Protein AF-E6ZTU8-F1 (afdb_monomer_lite)

Secondary structure (DSSP, 8-state):
--HHHHHHHHHHHHHHHH---HHHHHHHHHHTTT-HHHHHHHHHT-HHHHHHHHHHHHHHHHHHHHHHHHHHHHHHHHHHHHHHHHHTTS-SSS--S-PPPPTTEE-HHHHHHHHHHHT--TT-TTHHHHHHHTT-SSTT-EEHHHHHHHHHHTTT--SHHHHHHHHHHHHHHHHTTPPPHHHHHHHTTS-GGGSTTT---HHHHHHHHHHHHHSPTT-SSB-HHHHHHHHHHHGGGSTTEESSSSS-SEEHHHHHHHHHHHHHHS-SPPBPHHHHHHHHHHHHH--TT-TTS-SSSSTT--

Foldseek 3Di:
DDPVVVLVVLLVVLCVVQLFDSVLSCVLCVVVVSDRVNSNVVCVVDPVRNVRSVVVVVVVVVVLLVVLLVLLLVLVQVLQVQQVVVVVPPDPPDDDDDDPDDSQKRALSSLVVLCVLLVHDLLALLVLLLCVLLVAQERSMGGNVSSSRSCCLQVSQSDSVSVNVSSVVSLVQQLVLAFDSVVVVVVVPDDPPPPPPDGGGSLLSSLLVQQSHLDDPPDQFHFLVSLLSVCVRRVCSYNQEDPDPPNHFHYVVVSVVVNCCCVPPVVRDTHHSVNSNVVVVCSRPAGPVSPPDDPCPVVVPD

Radius of gyration: 27.01 Å; chains: 1; bounding box: 78×41×70 Å

InterPro domains:
  IPR005176 Potentiating neddylation domain [PF03556] (198-296)
  IPR005176 Potentiating neddylation domain [PS51229] (67-302)
  IPR009060 UBA-like superfamily [SSF46934] (5-47)
  IPR014764 Defective-in-cullin neddylation protein [PTHR12281] (32-297)
  IPR042460 DCN1-like, PONY binding domain [G3DSA:1.10.238.200] (200-301)

Structure (mmCIF, N/CA/C/O backbone):
data_AF-E6ZTU8-F1
#
_entry.id   AF-E6ZTU8-F1
#
loop_
_atom_site.group_PDB
_atom_site.id
_atom_site.type_symbol
_atom_site.label_atom_id
_atom_site.label_alt_id
_atom_site.label_comp_id
_atom_site.label_asym_id
_atom_site.label_entity_id
_atom_site.label_seq_id
_atom_site.pdbx_PDB_ins_code
_atom_site.Cartn_x
_atom_site.Cartn_y
_atom_site.Cartn_z
_atom_site.occupancy
_atom_site.B_iso_or_equiv
_atom_site.auth_seq_id
_atom_site.auth_comp_id
_atom_site.auth_asym_id
_atom_site.auth_atom_id
_atom_site.pdbx_PDB_model_num
ATOM 1 N N . MET A 1 1 ? 36.145 -24.506 -27.565 1.00 54.62 1 MET A N 1
ATOM 2 C CA . MET A 1 1 ? 35.593 -23.129 -27.615 1.00 54.62 1 MET A CA 1
ATOM 3 C C . MET A 1 1 ? 36.335 -22.320 -28.672 1.00 54.62 1 MET A C 1
ATOM 5 O O . MET A 1 1 ? 37.556 -22.233 -28.586 1.00 54.62 1 MET A O 1
ATOM 9 N N . SER A 1 2 ? 35.625 -21.771 -29.665 1.00 69.25 2 SER A N 1
ATOM 10 C CA . SER A 1 2 ? 36.209 -20.939 -30.735 1.00 69.25 2 SER A CA 1
ATOM 11 C C . SER A 1 2 ? 36.857 -19.664 -30.173 1.00 69.25 2 SER A C 1
ATOM 13 O O . SER A 1 2 ? 36.387 -19.116 -29.175 1.00 69.25 2 SER A O 1
ATOM 15 N N . SER A 1 3 ? 37.918 -19.175 -30.825 1.00 76.50 3 SER A N 1
ATOM 16 C CA . SER A 1 3 ? 38.600 -17.912 -30.487 1.00 76.50 3 SER A CA 1
ATOM 17 C C . SER A 1 3 ? 37.628 -16.723 -30.431 1.00 76.50 3 SER A C 1
ATOM 19 O O . SER A 1 3 ? 37.767 -15.843 -29.583 1.00 76.50 3 SER A O 1
ATOM 21 N N . SER A 1 4 ? 36.578 -16.745 -31.259 1.00 78.75 4 SER A N 1
ATOM 22 C CA . SER A 1 4 ? 35.532 -15.716 -31.263 1.00 78.75 4 SER A CA 1
ATOM 23 C C . SER A 1 4 ? 34.658 -15.742 -30.002 1.00 78.75 4 SER A C 1
ATOM 25 O O . SER A 1 4 ? 34.431 -14.698 -29.401 1.00 78.75 4 SER A O 1
ATOM 27 N N . ALA A 1 5 ? 34.245 -16.926 -29.541 1.00 83.56 5 ALA A N 1
ATOM 28 C CA . ALA A 1 5 ? 33.427 -17.068 -28.331 1.00 83.56 5 ALA A CA 1
ATOM 29 C C . ALA A 1 5 ? 34.181 -16.627 -27.062 1.00 83.56 5 ALA A C 1
ATOM 31 O O . ALA A 1 5 ? 33.595 -16.052 -26.148 1.00 83.56 5 ALA A O 1
ATOM 32 N N . LYS A 1 6 ? 35.506 -16.845 -27.017 1.00 85.06 6 LYS A N 1
ATOM 33 C CA . LYS A 1 6 ? 36.351 -16.362 -25.911 1.00 85.06 6 LYS A CA 1
ATOM 34 C C . LYS A 1 6 ? 36.425 -14.833 -25.872 1.00 85.06 6 LYS A C 1
ATOM 36 O O . LYS A 1 6 ? 36.326 -14.251 -24.798 1.00 85.06 6 LYS A O 1
ATOM 41 N N . LYS A 1 7 ? 36.569 -14.179 -27.031 1.00 86.50 7 LYS A N 1
ATOM 42 C CA . LYS A 1 7 ? 36.607 -12.709 -27.123 1.00 86.50 7 LYS A CA 1
ATOM 43 C C . LYS A 1 7 ? 35.289 -12.071 -26.694 1.00 86.50 7 LYS A C 1
ATOM 45 O O . LYS A 1 7 ? 35.306 -11.049 -26.019 1.00 86.50 7 LYS A O 1
ATOM 50 N N . GLU A 1 8 ? 34.168 -12.689 -27.041 1.00 88.00 8 GLU A N 1
ATOM 51 C CA . GLU A 1 8 ? 32.837 -12.211 -26.666 1.00 88.00 8 GLU A CA 1
ATOM 52 C C . GLU A 1 8 ? 32.572 -12.331 -25.156 1.00 88.00 8 GLU A C 1
ATOM 54 O O . GLU A 1 8 ? 32.046 -11.403 -24.541 1.00 88.00 8 GLU A O 1
ATOM 59 N N . ALA A 1 9 ? 33.038 -13.415 -24.525 1.00 89.38 9 ALA A N 1
ATOM 60 C CA . ALA A 1 9 ? 33.008 -13.557 -23.069 1.00 89.38 9 ALA A CA 1
ATOM 61 C C . ALA A 1 9 ? 33.851 -12.477 -22.362 1.00 89.38 9 ALA A C 1
ATOM 63 O O . ALA A 1 9 ? 33.381 -11.858 -21.409 1.00 89.38 9 ALA A O 1
ATOM 64 N N . ILE A 1 10 ? 35.057 -12.197 -22.871 1.00 91.88 10 ILE A N 1
ATOM 65 C CA . ILE A 1 10 ? 35.948 -11.146 -22.347 1.00 91.88 10 ILE A CA 1
ATOM 66 C C . ILE A 1 10 ? 35.305 -9.758 -22.485 1.00 91.88 10 ILE A C 1
ATOM 68 O O . ILE A 1 10 ? 35.331 -8.970 -21.545 1.00 91.88 10 ILE A O 1
ATOM 72 N N . LEU A 1 11 ? 34.680 -9.470 -23.629 1.00 90.00 11 LEU A N 1
ATOM 73 C CA . LEU A 1 11 ? 33.932 -8.230 -23.862 1.00 90.00 11 LEU A CA 1
ATOM 74 C C . LEU A 1 11 ? 32.786 -8.047 -22.869 1.00 90.00 11 LEU A C 1
ATOM 76 O O . LEU A 1 11 ? 32.584 -6.948 -22.353 1.00 90.00 11 LEU A O 1
ATOM 80 N N . ARG A 1 12 ? 32.040 -9.118 -22.587 1.00 88.88 12 ARG A N 1
ATOM 81 C CA . ARG A 1 12 ? 30.953 -9.091 -21.606 1.00 88.88 12 ARG A CA 1
ATOM 82 C C . ARG A 1 12 ? 31.480 -8.832 -20.195 1.00 88.88 12 ARG A C 1
ATOM 84 O O . ARG A 1 12 ? 30.939 -7.968 -19.513 1.00 88.88 12 ARG A O 1
ATOM 91 N N . GLN A 1 13 ? 32.535 -9.535 -19.787 1.00 90.56 13 GLN A N 1
ATOM 92 C CA . GLN A 1 13 ? 33.141 -9.385 -18.463 1.00 90.56 13 GLN A CA 1
ATOM 93 C C . GLN A 1 13 ? 33.723 -7.980 -18.262 1.00 90.56 13 GLN A C 1
ATOM 95 O O . GLN A 1 13 ? 33.480 -7.344 -17.243 1.00 90.56 13 GLN A O 1
ATOM 100 N N . PHE A 1 14 ? 34.430 -7.454 -19.261 1.00 92.62 14 PHE A N 1
ATOM 101 C CA . PHE A 1 14 ? 34.982 -6.104 -19.220 1.00 92.62 14 PHE A CA 1
ATOM 102 C C . PHE A 1 14 ? 33.898 -5.031 -19.060 1.00 92.62 14 PHE A C 1
ATOM 104 O O . PHE A 1 14 ? 34.027 -4.127 -18.236 1.00 92.62 14 PHE A O 1
ATOM 111 N N . ARG A 1 15 ? 32.793 -5.153 -19.808 1.00 91.19 15 ARG A N 1
ATOM 112 C CA . ARG A 1 15 ? 31.658 -4.222 -19.719 1.00 91.19 15 ARG A CA 1
ATOM 113 C C . ARG A 1 15 ? 30.925 -4.305 -18.383 1.00 91.19 15 ARG A C 1
ATOM 115 O O . ARG A 1 15 ? 30.434 -3.283 -17.929 1.00 91.19 15 ARG A O 1
ATOM 122 N N . GLN A 1 16 ? 30.874 -5.478 -17.751 1.00 87.00 16 GLN A N 1
ATOM 123 C CA . GLN A 1 16 ? 30.318 -5.623 -16.400 1.00 87.00 16 GLN A CA 1
ATOM 124 C C . GLN A 1 16 ? 31.152 -4.899 -15.337 1.00 87.00 16 GLN A C 1
ATOM 126 O O . GLN A 1 16 ? 30.588 -4.412 -14.367 1.00 87.00 16 GLN A O 1
ATOM 131 N N . LEU A 1 17 ? 32.474 -4.826 -15.513 1.00 88.12 17 LEU A N 1
ATOM 132 C CA . LEU A 1 17 ? 33.371 -4.174 -14.554 1.00 88.12 17 LEU A CA 1
ATOM 133 C C . LEU A 1 17 ? 33.435 -2.651 -14.725 1.00 88.12 17 LEU A C 1
ATOM 135 O O . LEU A 1 17 ? 33.685 -1.938 -13.761 1.00 88.12 17 LEU A O 1
ATOM 139 N N . THR A 1 18 ? 33.240 -2.154 -15.948 1.00 89.44 18 THR A N 1
ATOM 140 C CA . THR A 1 18 ? 33.533 -0.753 -16.309 1.00 89.44 18 THR A CA 1
ATOM 141 C C . THR A 1 18 ? 32.309 0.053 -16.740 1.00 89.44 18 THR A C 1
ATOM 143 O O . THR A 1 18 ? 32.401 1.267 -16.886 1.00 89.44 18 THR A O 1
ATOM 146 N N . ASN A 1 19 ? 31.172 -0.598 -17.012 1.00 86.12 19 ASN A N 1
ATOM 147 C CA . ASN A 1 19 ? 30.020 -0.005 -17.707 1.00 86.12 19 ASN A CA 1
ATOM 148 C C . ASN A 1 19 ? 30.366 0.651 -19.061 1.00 86.12 19 ASN A C 1
ATOM 150 O O . ASN A 1 19 ? 29.591 1.451 -19.589 1.00 86.12 19 ASN A O 1
ATOM 154 N N . ALA A 1 20 ? 31.503 0.291 -19.667 1.00 88.25 20 ALA A N 1
ATOM 155 C CA . ALA A 1 20 ? 31.925 0.838 -20.948 1.00 88.25 20 ALA A CA 1
ATOM 156 C C . ALA A 1 20 ? 30.906 0.557 -22.067 1.00 88.25 20 ALA A C 1
ATOM 158 O O . ALA A 1 20 ? 30.284 -0.516 -22.150 1.00 88.25 20 ALA A O 1
ATOM 159 N N . THR A 1 21 ? 30.784 1.514 -22.990 1.00 88.75 21 THR A N 1
ATOM 160 C CA . THR A 1 21 ? 29.961 1.356 -24.194 1.00 88.75 21 THR A CA 1
ATOM 161 C C . THR A 1 21 ? 30.469 0.175 -25.033 1.00 88.75 21 THR A C 1
ATOM 163 O O . THR A 1 21 ? 31.657 -0.155 -24.979 1.00 88.75 21 THR A O 1
ATOM 166 N N . PRO A 1 22 ? 29.626 -0.495 -25.843 1.00 88.69 22 PRO A N 1
ATOM 167 C CA . PRO A 1 22 ? 30.087 -1.586 -26.706 1.00 88.69 22 PRO A CA 1
ATOM 168 C C . PRO A 1 22 ? 31.250 -1.192 -27.629 1.00 88.69 22 PRO A C 1
ATOM 170 O O . PRO A 1 22 ? 32.098 -2.034 -27.932 1.00 88.69 22 PRO A O 1
ATOM 173 N N . GLN A 1 23 ? 31.285 0.076 -28.054 1.00 90.25 23 GLN A N 1
ATOM 174 C CA . GLN A 1 23 ? 32.327 0.639 -28.909 1.00 90.25 23 GLN A CA 1
ATOM 175 C C . GLN A 1 23 ? 33.626 0.887 -28.133 1.00 90.25 23 GLN A C 1
ATOM 177 O O . GLN A 1 23 ? 34.681 0.427 -28.570 1.00 90.25 23 GLN A O 1
ATOM 182 N N . ASP A 1 24 ? 33.554 1.523 -26.960 1.00 91.88 24 ASP A N 1
ATOM 183 C CA . ASP A 1 24 ? 34.728 1.769 -26.113 1.00 91.88 24 ASP A CA 1
ATOM 184 C C . ASP A 1 24 ? 35.320 0.465 -25.574 1.00 91.88 24 ASP A C 1
ATOM 186 O O . ASP A 1 24 ? 36.530 0.261 -25.642 1.00 91.88 24 ASP A O 1
ATOM 190 N N . ALA A 1 25 ? 34.475 -0.482 -25.159 1.00 92.50 25 ALA A N 1
ATOM 191 C CA . ALA A 1 25 ? 34.905 -1.812 -24.741 1.00 92.50 25 ALA A CA 1
ATOM 192 C C . ALA A 1 25 ? 35.672 -2.547 -25.847 1.00 92.50 25 ALA A C 1
ATOM 194 O O . ALA A 1 25 ? 36.730 -3.120 -25.591 1.00 92.50 25 ALA A O 1
ATOM 195 N N . HIS A 1 26 ? 35.183 -2.501 -27.091 1.00 93.00 26 HIS A N 1
ATOM 196 C CA . HIS A 1 26 ? 35.896 -3.081 -28.231 1.00 93.00 26 HIS A CA 1
ATOM 197 C C . HIS A 1 26 ? 37.216 -2.371 -28.519 1.00 93.00 26 HIS A C 1
ATOM 199 O O . HIS A 1 26 ? 38.221 -3.042 -28.754 1.00 93.00 26 HIS A O 1
ATOM 205 N N . ARG A 1 27 ? 37.225 -1.034 -28.518 1.00 95.50 27 ARG A N 1
ATOM 206 C CA . ARG A 1 27 ? 38.416 -0.219 -28.784 1.00 95.50 27 ARG A CA 1
ATOM 207 C C . ARG A 1 27 ? 39.520 -0.501 -27.763 1.00 95.50 27 ARG A C 1
ATOM 209 O O . ARG A 1 27 ? 40.640 -0.821 -28.160 1.00 95.50 27 ARG A O 1
ATOM 216 N N . ILE A 1 28 ? 39.187 -0.437 -26.475 1.00 93.62 28 ILE A N 1
ATOM 217 C CA . ILE A 1 28 ? 40.135 -0.579 -25.366 1.00 93.62 28 ILE A CA 1
ATOM 218 C C . ILE A 1 28 ? 40.628 -2.030 -25.272 1.00 93.62 28 ILE A C 1
ATOM 220 O O . ILE A 1 28 ? 41.833 -2.272 -25.293 1.00 93.62 28 ILE A O 1
ATOM 224 N N . LEU A 1 29 ? 39.740 -3.031 -25.300 1.00 94.12 29 LEU A N 1
ATOM 225 C CA . LEU A 1 29 ? 40.181 -4.433 -25.272 1.00 94.12 29 LEU A CA 1
ATOM 226 C C . LEU A 1 29 ? 41.044 -4.800 -26.481 1.00 94.12 29 LEU A C 1
ATOM 228 O O . LEU A 1 29 ? 42.009 -5.548 -26.335 1.00 94.12 29 LEU A O 1
ATOM 232 N N . LYS A 1 30 ? 40.741 -4.271 -27.673 1.00 94.19 30 LYS A N 1
ATOM 233 C CA . LYS A 1 30 ? 41.555 -4.519 -28.869 1.00 94.19 30 LYS A CA 1
ATOM 234 C C . LYS A 1 30 ? 42.960 -3.924 -28.733 1.00 94.19 30 LYS A C 1
ATOM 236 O O . LYS A 1 30 ? 43.915 -4.591 -29.124 1.00 94.19 30 LYS A O 1
ATOM 241 N N . ALA A 1 31 ? 43.093 -2.727 -28.159 1.00 93.19 31 ALA A N 1
ATOM 242 C CA . ALA A 1 31 ? 44.387 -2.083 -27.918 1.00 93.19 31 ALA A CA 1
ATOM 243 C C . ALA A 1 31 ? 45.254 -2.846 -26.896 1.00 93.19 31 ALA A C 1
ATOM 245 O O . ALA A 1 31 ? 46.475 -2.872 -27.025 1.00 93.19 31 ALA A O 1
ATOM 246 N N . HIS A 1 32 ? 44.627 -3.538 -25.941 1.00 94.62 32 HIS A N 1
ATOM 247 C CA . HIS A 1 32 ? 45.306 -4.277 -24.867 1.00 94.62 32 HIS A CA 1
ATOM 248 C C . HIS A 1 32 ? 45.305 -5.804 -25.064 1.00 94.62 32 HIS A C 1
ATOM 250 O O . HIS A 1 32 ? 45.453 -6.575 -24.112 1.00 94.62 32 HIS A O 1
ATOM 256 N N . GLY A 1 33 ? 45.137 -6.274 -26.305 1.00 91.94 33 GLY A N 1
ATOM 257 C CA . GLY A 1 33 ? 45.249 -7.698 -26.640 1.00 91.94 33 GLY A CA 1
ATOM 258 C C . GLY A 1 33 ? 44.204 -8.592 -25.959 1.00 91.94 33 GLY A C 1
ATOM 259 O O . GLY A 1 33 ? 44.488 -9.758 -25.693 1.00 91.94 33 GLY A O 1
ATOM 260 N N . TYR A 1 34 ? 43.011 -8.057 -25.679 1.00 92.06 34 TYR A N 1
ATOM 261 C CA . TYR A 1 34 ? 41.904 -8.712 -24.970 1.00 92.06 34 TYR A CA 1
ATOM 262 C C . TYR A 1 34 ? 42.262 -9.184 -23.547 1.00 92.06 34 TYR A C 1
ATOM 264 O O . TYR A 1 34 ? 41.702 -10.162 -23.055 1.00 92.06 34 TYR A O 1
ATOM 272 N N . ARG A 1 35 ? 43.189 -8.497 -22.870 1.00 91.38 35 ARG A N 1
ATOM 273 C CA . ARG A 1 35 ? 43.483 -8.713 -21.445 1.00 91.38 35 ARG A CA 1
ATOM 274 C C . ARG A 1 35 ? 42.644 -7.757 -20.602 1.00 91.38 35 ARG A C 1
ATOM 276 O O . ARG A 1 35 ? 42.655 -6.562 -20.867 1.00 91.38 35 ARG A O 1
ATOM 283 N N . ILE A 1 36 ? 41.932 -8.285 -19.607 1.00 91.62 36 ILE A N 1
ATOM 284 C CA . ILE A 1 36 ? 40.957 -7.511 -18.822 1.00 91.62 36 ILE A CA 1
ATOM 285 C C . ILE A 1 36 ? 41.651 -6.503 -17.910 1.00 91.62 36 ILE A C 1
ATOM 287 O O . ILE A 1 36 ? 41.345 -5.327 -18.012 1.00 91.62 36 ILE A O 1
ATOM 291 N N . GLU A 1 37 ? 42.605 -6.928 -17.079 1.00 92.06 37 GLU A N 1
ATOM 292 C CA . GLU A 1 37 ? 43.255 -6.040 -16.097 1.00 92.06 37 GLU A CA 1
ATOM 293 C C . GLU A 1 37 ? 43.885 -4.792 -16.747 1.00 92.06 37 GLU A C 1
ATOM 295 O O . GLU A 1 37 ? 43.476 -3.688 -16.391 1.00 92.06 37 GLU A O 1
ATOM 300 N N . PRO A 1 38 ? 44.743 -4.900 -17.789 1.00 93.00 38 PRO A N 1
ATOM 301 C CA . PRO A 1 38 ? 45.343 -3.712 -18.400 1.00 93.00 38 PRO A CA 1
ATOM 302 C C . PRO A 1 38 ? 44.325 -2.841 -19.143 1.00 93.00 38 PRO A C 1
ATOM 304 O O . PRO A 1 38 ? 44.505 -1.632 -19.251 1.00 93.00 38 PRO A O 1
ATOM 307 N N . ALA A 1 39 ? 43.264 -3.449 -19.686 1.00 93.94 39 ALA A N 1
ATOM 308 C CA . ALA A 1 39 ? 42.184 -2.714 -20.333 1.00 93.94 39 ALA A CA 1
ATOM 309 C C . ALA A 1 39 ? 41.339 -1.941 -19.310 1.00 93.94 39 ALA A C 1
ATOM 311 O O . ALA A 1 39 ? 40.833 -0.868 -19.629 1.00 93.94 39 ALA A O 1
ATOM 312 N N . THR A 1 40 ? 41.166 -2.478 -18.098 1.00 92.88 40 THR A N 1
ATOM 313 C CA . THR A 1 40 ? 40.390 -1.835 -17.031 1.00 92.88 40 THR A CA 1
ATOM 314 C C . THR A 1 40 ? 41.138 -0.614 -16.520 1.00 92.88 40 THR A C 1
ATOM 316 O O . THR A 1 40 ? 40.559 0.467 -16.458 1.00 92.88 40 THR A O 1
ATOM 319 N N . ASP A 1 41 ? 42.443 -0.749 -16.279 1.00 93.19 41 ASP A N 1
ATOM 320 C CA . ASP A 1 41 ? 43.301 0.384 -15.923 1.00 93.19 41 ASP A CA 1
ATOM 321 C C . ASP A 1 41 ? 43.304 1.450 -17.027 1.00 93.19 41 ASP A C 1
ATOM 323 O O . ASP A 1 41 ? 43.211 2.645 -16.751 1.00 93.19 41 ASP A O 1
ATOM 327 N N . ALA A 1 42 ? 43.355 1.038 -18.298 1.00 93.75 42 ALA A N 1
ATOM 328 C CA . ALA A 1 42 ? 43.282 1.965 -19.424 1.00 93.75 42 ALA A CA 1
ATOM 329 C C . ALA A 1 42 ? 41.931 2.696 -19.507 1.00 93.75 42 ALA A C 1
ATOM 331 O O . ALA A 1 42 ? 41.905 3.883 -19.816 1.00 93.75 42 ALA A O 1
ATOM 332 N N . PHE A 1 43 ? 40.819 2.026 -19.194 1.00 95.06 43 PHE A N 1
ATOM 333 C CA . PHE A 1 43 ? 39.495 2.652 -19.141 1.00 95.06 43 PHE A CA 1
ATOM 334 C C . PHE A 1 43 ? 39.403 3.723 -18.048 1.00 95.06 43 PHE A C 1
ATOM 336 O O . PHE A 1 43 ? 38.922 4.825 -18.307 1.00 95.06 43 PHE A O 1
ATOM 343 N N . PHE A 1 44 ? 39.913 3.444 -16.846 1.00 93.19 44 PHE A N 1
ATOM 344 C CA . PHE A 1 44 ? 39.906 4.422 -15.751 1.00 93.19 44 PHE A CA 1
ATOM 345 C C . PHE A 1 44 ? 40.871 5.600 -15.960 1.00 93.19 44 PHE A C 1
ATOM 347 O O . PHE A 1 44 ? 40.781 6.600 -15.251 1.00 93.19 44 PHE A O 1
ATOM 354 N N . ASN A 1 45 ? 41.732 5.528 -16.975 1.00 93.50 45 ASN A N 1
ATOM 355 C CA . ASN A 1 45 ? 42.570 6.638 -17.423 1.00 93.50 45 ASN A CA 1
ATOM 356 C C . ASN A 1 45 ? 42.034 7.335 -18.697 1.00 93.50 45 ASN A C 1
ATOM 358 O O . ASN A 1 45 ? 42.623 8.319 -19.139 1.00 93.50 45 ASN A O 1
ATOM 362 N N . ASP A 1 46 ? 40.932 6.855 -19.291 1.00 92.88 46 ASP A N 1
ATOM 363 C CA . ASP A 1 46 ? 40.284 7.436 -20.478 1.00 92.88 46 ASP A CA 1
ATOM 364 C C . ASP A 1 46 ? 39.020 8.212 -20.061 1.00 92.88 46 ASP A C 1
ATOM 366 O O . ASP A 1 46 ? 37.937 7.648 -19.880 1.00 92.88 46 ASP A O 1
ATOM 370 N N . GLU A 1 47 ? 39.169 9.528 -19.891 1.00 89.38 47 GLU A N 1
ATOM 371 C CA . GLU A 1 47 ? 38.101 10.434 -19.442 1.00 89.38 47 GLU A CA 1
ATOM 372 C C . GLU A 1 47 ? 36.878 10.399 -20.376 1.00 89.38 47 GLU A C 1
ATOM 374 O O . GLU A 1 47 ? 35.733 10.369 -19.921 1.00 89.38 47 GLU A O 1
ATOM 379 N N . GLN A 1 48 ? 37.096 10.299 -21.692 1.00 91.19 48 GLN A N 1
ATOM 380 C CA . GLN A 1 48 ? 36.007 10.242 -22.666 1.00 91.19 48 GLN A CA 1
ATOM 381 C C . GLN A 1 48 ? 35.234 8.921 -22.572 1.00 91.19 48 GLN A C 1
ATOM 383 O O . GLN A 1 48 ? 34.005 8.921 -22.664 1.00 91.19 48 GLN A O 1
ATOM 388 N N . ALA A 1 49 ? 35.921 7.795 -22.359 1.00 89.12 49 ALA A N 1
ATOM 389 C CA . ALA A 1 49 ? 35.266 6.503 -22.160 1.00 89.12 49 ALA A CA 1
ATOM 390 C C . ALA A 1 49 ? 34.407 6.484 -20.881 1.00 89.12 49 ALA A C 1
ATOM 392 O O . ALA A 1 49 ? 33.327 5.889 -20.883 1.00 89.12 49 ALA A O 1
ATOM 393 N N . GLN A 1 50 ? 34.834 7.177 -19.821 1.00 88.62 50 GLN A N 1
ATOM 394 C CA . GLN A 1 50 ? 34.061 7.334 -18.581 1.00 88.62 50 GLN A CA 1
ATOM 395 C C . GLN A 1 50 ? 32.830 8.232 -18.762 1.00 88.62 50 GLN A C 1
ATOM 397 O O . GLN A 1 50 ? 31.734 7.892 -18.300 1.00 88.62 50 GLN A O 1
ATOM 402 N N . VAL A 1 51 ? 32.968 9.345 -19.488 1.00 87.62 51 VAL A N 1
ATOM 403 C CA . VAL A 1 51 ? 31.834 10.211 -19.858 1.00 87.62 51 VAL A CA 1
ATOM 404 C C . VAL A 1 51 ? 30.826 9.442 -20.720 1.00 87.62 51 VAL A C 1
ATOM 406 O O . VAL A 1 51 ? 29.620 9.492 -20.480 1.00 87.62 51 VAL A O 1
ATOM 409 N N . ASN A 1 52 ? 31.296 8.652 -21.683 1.00 87.50 52 ASN A N 1
ATOM 410 C CA . ASN A 1 52 ? 30.420 7.840 -22.524 1.00 87.50 52 ASN A CA 1
ATOM 411 C C . ASN A 1 52 ? 29.726 6.717 -21.735 1.00 87.50 52 ASN A C 1
ATOM 413 O O . ASN A 1 52 ? 28.557 6.419 -21.995 1.00 87.50 52 ASN A O 1
ATOM 417 N N . ALA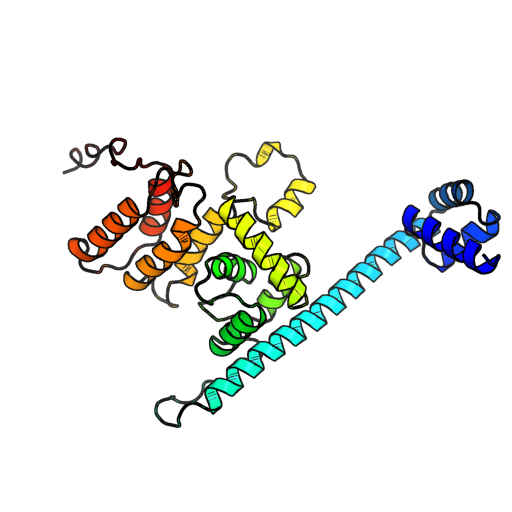 A 1 53 ? 30.420 6.089 -20.779 1.00 86.00 53 ALA A N 1
ATOM 418 C CA . ALA A 1 53 ? 29.863 5.056 -19.906 1.00 86.00 53 ALA A CA 1
ATOM 419 C C . ALA A 1 53 ? 28.749 5.616 -19.004 1.00 86.00 53 ALA A C 1
ATOM 421 O O . ALA A 1 53 ? 27.657 5.048 -18.941 1.00 86.00 53 ALA A O 1
ATOM 422 N N . SER A 1 54 ? 28.980 6.773 -18.378 1.00 80.06 54 SER A N 1
ATOM 423 C CA . SER A 1 54 ? 27.978 7.460 -17.549 1.00 80.06 54 SER A CA 1
ATOM 424 C C . SER A 1 54 ? 26.774 7.948 -18.368 1.00 80.06 54 SER A C 1
ATOM 426 O O . SER A 1 54 ? 25.625 7.716 -17.980 1.00 80.06 54 SER A O 1
ATOM 428 N N . ALA A 1 55 ? 27.001 8.512 -19.559 1.00 79.19 55 ALA A N 1
ATOM 429 C CA . ALA A 1 55 ? 25.929 8.870 -20.488 1.00 79.19 55 ALA A CA 1
ATOM 430 C C . ALA A 1 55 ? 25.131 7.637 -20.961 1.00 79.19 55 ALA A C 1
ATOM 432 O O . ALA A 1 55 ? 23.899 7.674 -21.033 1.00 79.19 55 ALA A O 1
ATOM 433 N N . SER A 1 56 ? 25.803 6.515 -21.229 1.00 72.88 56 SER A N 1
ATOM 434 C CA . SER A 1 56 ? 25.157 5.263 -21.644 1.00 72.88 56 SER A CA 1
ATOM 435 C C . SER A 1 56 ? 24.309 4.640 -20.536 1.00 72.88 56 SER A C 1
ATOM 437 O O . SER A 1 56 ? 23.217 4.160 -20.823 1.00 72.88 56 SER A O 1
ATOM 439 N N . SER A 1 57 ? 24.749 4.708 -19.275 1.00 71.31 57 SER A N 1
ATOM 440 C CA . SER A 1 57 ? 23.913 4.314 -18.131 1.00 71.31 57 SER A CA 1
ATOM 441 C C . SER A 1 57 ? 22.643 5.162 -18.085 1.00 71.31 57 SER A C 1
ATOM 443 O O . SER A 1 57 ? 21.544 4.627 -18.165 1.00 71.31 57 SER A O 1
ATOM 445 N N . SER A 1 58 ? 22.783 6.493 -18.129 1.00 69.25 58 SER A N 1
ATOM 446 C CA . SER A 1 58 ? 21.634 7.406 -18.053 1.00 69.25 58 SER A CA 1
ATOM 447 C C . SER A 1 58 ? 20.619 7.235 -19.195 1.00 69.25 58 SER A C 1
ATOM 449 O O . SER A 1 58 ? 19.426 7.483 -19.023 1.00 69.25 58 SER A O 1
ATOM 451 N N . THR A 1 59 ? 21.068 6.817 -20.383 1.00 65.69 59 THR A N 1
ATOM 452 C CA . THR A 1 59 ? 20.189 6.562 -21.536 1.00 65.69 59 THR A CA 1
ATOM 453 C C . THR A 1 59 ? 19.511 5.197 -21.456 1.00 65.69 59 THR A C 1
ATOM 455 O O . THR A 1 59 ? 18.338 5.095 -21.818 1.00 65.69 59 THR A O 1
ATOM 458 N N . LEU A 1 60 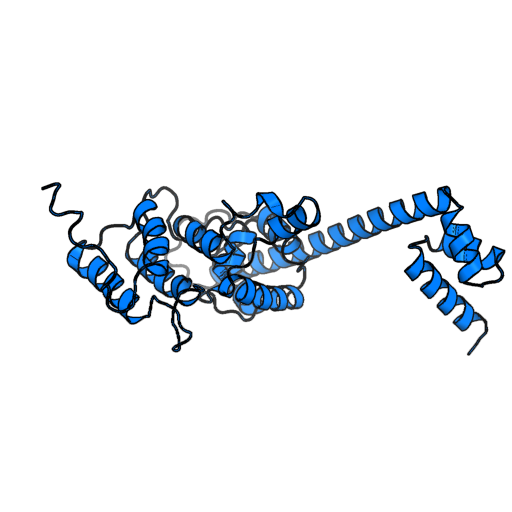? 20.199 4.171 -20.943 1.00 59.44 60 LEU A N 1
ATOM 459 C CA . LEU A 1 60 ? 19.598 2.873 -20.622 1.00 59.44 60 LEU A CA 1
ATOM 460 C C . LEU A 1 60 ? 18.535 3.009 -19.527 1.00 59.44 60 LEU A C 1
ATOM 462 O O . LEU A 1 60 ? 17.459 2.426 -19.665 1.00 59.44 60 LEU A O 1
ATOM 466 N N . ASP A 1 61 ? 18.784 3.836 -18.512 1.00 75.00 61 ASP A N 1
ATOM 467 C CA . ASP A 1 61 ? 17.829 4.123 -17.439 1.00 75.00 61 ASP A CA 1
ATOM 468 C C . ASP A 1 61 ? 16.581 4.831 -17.988 1.00 75.00 61 ASP A C 1
ATOM 470 O O . ASP A 1 61 ? 15.462 4.376 -17.760 1.00 75.00 61 ASP A O 1
ATOM 474 N N . LYS A 1 62 ? 16.753 5.856 -18.836 1.00 80.19 62 LYS A N 1
ATOM 475 C CA . LYS A 1 62 ? 15.633 6.547 -19.509 1.00 80.19 62 LYS A CA 1
ATOM 476 C C . LYS A 1 62 ? 14.834 5.637 -20.438 1.00 80.19 62 LYS A C 1
ATOM 478 O O . LYS A 1 62 ? 13.610 5.745 -20.508 1.00 80.19 62 LYS A O 1
ATOM 483 N N . LYS A 1 63 ? 15.509 4.755 -21.184 1.00 85.19 63 LYS A N 1
ATOM 484 C CA . LYS A 1 63 ? 14.836 3.790 -22.062 1.00 85.19 63 LYS A CA 1
ATOM 485 C C . LYS A 1 63 ? 14.020 2.795 -21.239 1.00 85.19 63 LYS A C 1
ATOM 487 O O . LYS A 1 63 ? 12.857 2.570 -21.551 1.00 85.19 63 LYS A O 1
ATOM 492 N N . THR A 1 64 ? 14.614 2.250 -20.181 1.00 85.88 64 THR A N 1
ATOM 493 C CA . THR A 1 64 ? 13.947 1.310 -19.273 1.00 85.88 64 THR A CA 1
ATOM 494 C C . THR A 1 64 ? 12.746 1.967 -18.603 1.00 85.88 64 THR A C 1
ATOM 496 O O . THR A 1 64 ? 11.661 1.397 -18.597 1.00 85.88 64 THR A O 1
ATOM 499 N N . GLU A 1 65 ? 12.898 3.196 -18.111 1.00 84.50 65 GLU A N 1
ATOM 500 C CA . GLU A 1 65 ? 11.816 3.962 -17.493 1.00 84.50 65 GLU A CA 1
ATOM 501 C C . GLU A 1 65 ? 10.668 4.240 -18.473 1.00 84.50 65 GLU A C 1
ATOM 503 O O . GLU A 1 65 ? 9.495 4.141 -18.103 1.00 84.50 65 GLU A O 1
ATOM 508 N N . ARG A 1 66 ? 10.991 4.544 -19.735 1.00 91.44 66 ARG A N 1
ATOM 509 C CA . ARG A 1 66 ? 9.997 4.706 -20.798 1.00 91.44 66 ARG A CA 1
ATOM 510 C C . ARG A 1 66 ? 9.253 3.401 -21.082 1.00 91.44 66 ARG A C 1
ATOM 512 O O . ARG A 1 66 ? 8.029 3.425 -21.122 1.00 91.44 66 ARG A O 1
ATOM 519 N N . GLU A 1 67 ? 9.960 2.284 -21.246 1.00 93.75 67 GLU A N 1
ATOM 520 C CA . GLU A 1 67 ? 9.341 0.972 -21.485 1.00 93.75 67 GLU A CA 1
ATOM 521 C C . GLU A 1 67 ? 8.446 0.546 -20.307 1.00 93.75 67 GLU A C 1
ATOM 523 O O . GLU A 1 67 ? 7.332 0.072 -20.517 1.00 93.75 67 GLU A O 1
ATOM 528 N N . VAL A 1 68 ? 8.900 0.768 -19.069 1.00 94.50 68 VAL A N 1
ATOM 529 C CA . VAL A 1 68 ? 8.117 0.551 -17.840 1.00 94.50 68 VAL A CA 1
ATOM 530 C C . VAL A 1 68 ? 6.844 1.394 -17.860 1.00 94.50 68 VAL A C 1
ATOM 532 O O . VAL A 1 68 ? 5.754 0.877 -17.626 1.00 94.50 68 VAL A O 1
ATOM 535 N N . LYS A 1 69 ? 6.959 2.687 -18.184 1.00 95.19 69 LYS A N 1
ATOM 536 C CA . LYS A 1 69 ? 5.806 3.587 -18.289 1.00 95.19 69 LYS A CA 1
ATOM 537 C C . LYS A 1 69 ? 4.822 3.113 -19.360 1.00 95.19 69 LYS A C 1
ATOM 539 O O . LYS A 1 69 ? 3.621 3.128 -19.109 1.00 95.19 69 LYS A O 1
ATOM 544 N N . GLU A 1 70 ? 5.299 2.705 -20.532 1.00 97.62 70 GLU A N 1
ATOM 545 C CA . GLU A 1 70 ? 4.453 2.206 -21.624 1.00 97.62 70 GLU A CA 1
ATOM 546 C C . GLU A 1 70 ? 3.690 0.935 -21.206 1.00 97.62 70 GLU A C 1
ATOM 548 O O . GLU A 1 70 ? 2.475 0.870 -21.387 1.00 97.62 70 GLU A O 1
ATOM 553 N N . ARG A 1 71 ? 4.353 -0.033 -20.554 1.00 98.25 71 ARG A N 1
ATOM 554 C CA . ARG A 1 71 ? 3.696 -1.256 -20.050 1.00 98.25 71 ARG A CA 1
ATOM 555 C C . ARG A 1 71 ? 2.685 -0.975 -18.938 1.00 98.25 71 ARG A C 1
ATOM 557 O O . ARG A 1 71 ? 1.611 -1.568 -18.934 1.00 98.25 71 ARG A O 1
ATOM 564 N N . LEU A 1 72 ? 2.993 -0.048 -18.030 1.00 98.25 72 LEU A N 1
ATOM 565 C CA . LEU A 1 72 ? 2.061 0.365 -16.977 1.00 98.25 72 LEU A CA 1
ATOM 566 C C . LEU A 1 72 ? 0.814 1.050 -17.541 1.00 98.25 72 LEU A C 1
ATOM 568 O O . LEU A 1 72 ? -0.279 0.780 -17.059 1.00 98.25 72 LEU A O 1
ATOM 572 N N . ASN A 1 73 ? 0.960 1.886 -18.574 1.00 98.12 73 ASN A N 1
ATOM 573 C CA . ASN A 1 73 ? -0.194 2.470 -19.261 1.00 98.12 73 ASN A CA 1
ATOM 574 C C . ASN A 1 73 ? -1.048 1.395 -19.937 1.00 98.12 73 ASN A C 1
ATOM 576 O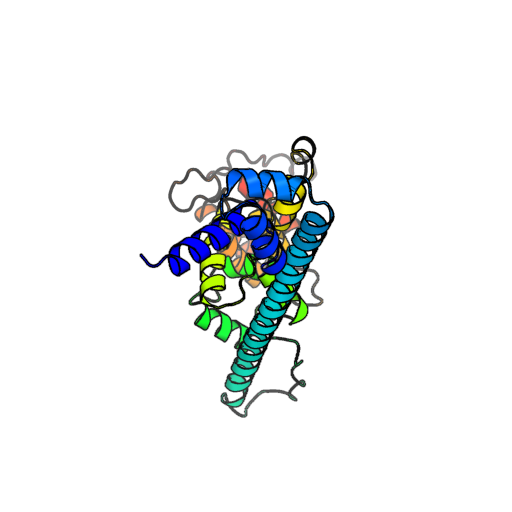 O . ASN A 1 73 ? -2.260 1.419 -19.783 1.00 98.12 73 ASN A O 1
ATOM 580 N N . ALA A 1 74 ? -0.427 0.410 -20.592 1.00 98.25 74 ALA A N 1
ATOM 581 C CA . ALA A 1 74 ? -1.166 -0.695 -21.199 1.00 98.25 74 ALA A CA 1
ATOM 582 C C . ALA A 1 74 ? -1.925 -1.548 -20.162 1.00 98.25 74 ALA A C 1
ATOM 584 O O . ALA A 1 74 ? -3.043 -1.985 -20.425 1.00 98.25 74 ALA A O 1
ATOM 585 N N . LEU A 1 75 ? -1.346 -1.780 -18.976 1.00 98.25 75 LEU A N 1
ATOM 586 C CA . LEU A 1 75 ? -2.060 -2.432 -17.870 1.00 98.25 75 LEU A CA 1
ATOM 587 C C . LEU A 1 75 ? -3.220 -1.575 -17.357 1.00 98.25 75 LEU A C 1
ATOM 589 O O . LEU A 1 75 ? -4.288 -2.116 -17.093 1.00 98.25 75 LEU A O 1
ATOM 593 N N . PHE A 1 76 ? -3.016 -0.262 -17.231 1.00 98.19 76 PHE A N 1
ATOM 594 C CA . PHE A 1 76 ? -4.067 0.664 -16.820 1.00 98.19 76 PHE A CA 1
ATOM 595 C C . PHE A 1 76 ? -5.251 0.626 -17.792 1.00 98.19 76 PHE A C 1
ATOM 597 O O . PHE A 1 76 ? -6.379 0.412 -17.362 1.00 98.19 76 PHE A O 1
ATOM 604 N N . ASP A 1 77 ? -4.980 0.762 -19.095 1.00 97.25 77 ASP A N 1
ATOM 605 C CA . ASP A 1 77 ? -6.003 0.722 -20.146 1.00 97.25 77 ASP A CA 1
ATOM 606 C C . ASP A 1 77 ? -6.775 -0.597 -20.104 1.00 97.25 77 ASP A C 1
ATOM 608 O O . ASP A 1 77 ? -7.999 -0.596 -20.101 1.00 97.25 77 ASP A O 1
ATOM 612 N N . ARG A 1 78 ? -6.063 -1.722 -19.954 1.00 96.56 78 ARG A N 1
ATOM 613 C CA . ARG A 1 78 ? -6.687 -3.042 -19.822 1.00 96.56 78 ARG A CA 1
ATOM 614 C C . ARG A 1 78 ? -7.681 -3.109 -18.661 1.00 96.56 78 ARG A C 1
ATOM 616 O O . ARG A 1 78 ? -8.739 -3.703 -18.830 1.00 96.56 78 ARG A O 1
ATOM 623 N N . PHE A 1 79 ? -7.325 -2.600 -17.481 1.00 96.25 79 PHE A N 1
ATOM 624 C CA . PHE A 1 79 ? -8.205 -2.679 -16.311 1.00 96.25 79 PHE A CA 1
ATOM 625 C C . PHE A 1 79 ? -9.360 -1.688 -16.382 1.00 96.25 79 PHE A C 1
ATOM 627 O O . PHE A 1 79 ? -10.465 -2.052 -16.000 1.00 96.25 79 PHE A O 1
ATOM 634 N N . ARG A 1 80 ? -9.133 -0.485 -16.917 1.00 95.06 80 ARG A N 1
ATOM 635 C CA . ARG A 1 80 ? -10.205 0.472 -17.209 1.00 95.06 80 ARG A CA 1
ATOM 636 C C . ARG A 1 80 ? -11.233 -0.149 -18.156 1.00 95.06 80 ARG A C 1
ATOM 638 O O . ARG A 1 80 ? -12.404 -0.229 -17.814 1.00 95.06 80 ARG A O 1
ATOM 645 N N . ASP A 1 81 ? -10.777 -0.647 -19.304 1.00 92.81 81 ASP A N 1
ATOM 646 C CA . ASP A 1 81 ? -11.659 -1.173 -20.353 1.00 92.81 81 ASP A CA 1
ATOM 647 C C . ASP A 1 81 ? -12.407 -2.435 -19.893 1.00 92.81 81 ASP A C 1
ATOM 649 O O . ASP A 1 81 ? -13.558 -2.643 -20.260 1.00 92.81 81 ASP A O 1
ATOM 653 N N . ALA A 1 82 ? -11.772 -3.276 -19.069 1.00 90.88 82 ALA A N 1
ATOM 654 C CA . ALA A 1 82 ? -12.413 -4.464 -18.509 1.00 90.88 82 ALA A CA 1
ATOM 655 C C . ALA A 1 82 ? -13.463 -4.147 -17.431 1.00 90.88 82 ALA A C 1
ATOM 657 O O . ALA A 1 82 ? -14.330 -4.979 -17.201 1.00 90.88 82 ALA A O 1
ATOM 658 N N . GLY A 1 83 ? -13.364 -2.995 -16.758 1.00 85.75 83 GLY A N 1
ATOM 659 C CA . GLY A 1 83 ? -14.393 -2.523 -15.830 1.00 85.75 83 GLY A CA 1
ATOM 660 C C . GLY A 1 83 ? -15.632 -2.027 -16.566 1.00 85.75 83 GLY A C 1
ATOM 661 O O . GLY A 1 83 ? -16.730 -2.462 -16.254 1.00 85.75 83 GLY A O 1
ATOM 662 N N . ALA A 1 84 ? -15.429 -1.205 -17.599 1.00 81.06 84 ALA A N 1
ATOM 663 C CA . ALA A 1 84 ? -16.516 -0.666 -18.415 1.00 81.06 84 ALA A CA 1
ATOM 664 C C . ALA A 1 84 ? -17.342 -1.758 -19.124 1.00 81.06 84 ALA A C 1
ATOM 666 O O . ALA A 1 84 ? -18.534 -1.588 -19.334 1.00 81.06 84 ALA A O 1
ATOM 667 N N . ALA A 1 85 ? -16.717 -2.885 -19.484 1.00 75.25 85 ALA A N 1
ATOM 668 C CA . ALA A 1 85 ? -17.403 -3.989 -20.154 1.00 75.25 85 ALA A CA 1
ATOM 669 C C . ALA A 1 85 ? -18.364 -4.780 -19.246 1.00 75.25 85 ALA A C 1
ATOM 671 O O . ALA A 1 85 ? -19.297 -5.379 -19.767 1.00 75.25 85 ALA A O 1
ATOM 672 N N . ASP A 1 86 ? -18.134 -4.810 -17.928 1.00 65.88 86 ASP A N 1
ATOM 673 C CA . ASP A 1 86 ? -19.048 -5.472 -16.985 1.00 65.88 86 ASP A CA 1
ATOM 674 C C . ASP A 1 86 ? -20.285 -4.593 -16.706 1.00 65.88 86 ASP A C 1
ATOM 676 O O . ASP A 1 86 ? -21.378 -5.122 -16.529 1.00 65.88 86 ASP A O 1
ATOM 680 N N . ASP A 1 87 ? -20.133 -3.263 -16.724 1.00 60.28 87 ASP A N 1
ATOM 681 C CA . ASP A 1 87 ? -21.234 -2.312 -16.495 1.00 60.28 87 ASP A CA 1
ATOM 682 C C . ASP A 1 87 ? -22.241 -2.259 -17.671 1.00 60.28 87 ASP A C 1
ATOM 684 O O . ASP A 1 87 ? -23.368 -1.801 -17.494 1.00 60.28 87 ASP A O 1
ATOM 688 N N . ASP A 1 88 ? -21.860 -2.738 -18.864 1.00 58.53 88 ASP A N 1
ATOM 689 C CA . ASP A 1 88 ? -22.728 -2.804 -20.053 1.00 58.53 88 ASP A CA 1
ATOM 690 C C . ASP A 1 88 ? -23.640 -4.060 -20.083 1.00 58.53 88 ASP A C 1
ATOM 692 O O . ASP A 1 88 ? -24.605 -4.084 -20.851 1.00 58.53 88 ASP A O 1
ATOM 696 N N . ASP A 1 89 ? -23.355 -5.098 -19.278 1.00 56.25 89 ASP A N 1
ATOM 697 C CA . ASP A 1 89 ? -24.070 -6.394 -19.294 1.00 56.25 89 ASP A CA 1
ATOM 698 C C . ASP A 1 89 ? -25.106 -6.559 -18.149 1.00 56.25 89 ASP A C 1
ATOM 700 O O . ASP A 1 89 ? -25.997 -7.409 -18.261 1.00 56.25 89 ASP A O 1
ATOM 704 N N . ASP A 1 90 ? -25.046 -5.750 -17.080 1.00 52.22 90 ASP A N 1
ATOM 705 C CA . ASP A 1 90 ? -25.989 -5.785 -15.945 1.00 52.22 90 ASP A CA 1
ATOM 706 C C . ASP A 1 90 ? -27.148 -4.769 -16.127 1.00 52.22 90 ASP A C 1
ATOM 708 O O . ASP A 1 90 ? -27.044 -3.600 -15.771 1.00 52.22 90 ASP A O 1
ATOM 712 N N . ASP A 1 91 ? -28.260 -5.261 -16.687 1.00 48.03 91 ASP A N 1
ATOM 713 C CA . ASP A 1 91 ? -29.652 -4.763 -16.653 1.00 48.03 91 ASP A CA 1
ATOM 714 C C . ASP A 1 91 ? -29.950 -3.249 -16.862 1.00 48.03 91 ASP A C 1
ATOM 716 O O . ASP A 1 91 ? -29.641 -2.368 -16.064 1.00 48.03 91 ASP A O 1
ATOM 720 N N . GLU A 1 92 ? -30.757 -2.975 -17.900 1.00 52.91 92 GLU A N 1
ATOM 721 C CA . GLU A 1 92 ? -31.351 -1.683 -18.308 1.00 52.91 92 GLU A CA 1
ATOM 722 C C . GLU A 1 92 ? -32.241 -0.967 -17.251 1.00 52.91 92 GLU A C 1
ATOM 724 O O . GLU A 1 92 ? -32.932 0.003 -17.581 1.00 52.91 92 GLU A O 1
ATOM 729 N N . GLU A 1 93 ? -32.259 -1.379 -15.983 1.00 52.62 93 GLU A N 1
ATOM 730 C CA . GLU A 1 93 ? -33.143 -0.816 -14.958 1.00 52.62 93 GLU A CA 1
ATOM 731 C C . GLU A 1 93 ? -32.350 -0.282 -13.750 1.00 52.62 93 GLU A C 1
ATOM 733 O O . GLU A 1 93 ? -32.003 -1.024 -12.844 1.00 52.62 93 GLU A O 1
ATOM 738 N N . GLU A 1 94 ? -32.155 1.045 -13.717 1.00 51.78 94 GLU A N 1
ATOM 739 C CA . GLU A 1 94 ? -31.685 1.868 -12.575 1.00 51.78 94 GLU A CA 1
ATOM 740 C C . GLU A 1 94 ? -30.259 2.458 -12.642 1.00 51.78 94 GLU A C 1
ATOM 742 O O . GLU A 1 94 ? -29.676 2.819 -11.624 1.00 51.78 94 GLU A O 1
ATOM 747 N N . SER A 1 95 ? -29.734 2.736 -13.835 1.00 48.59 95 SER A N 1
ATOM 748 C CA . SER A 1 95 ? -28.611 3.678 -13.974 1.00 48.59 95 SER A CA 1
ATOM 749 C C . SER A 1 95 ? -29.110 5.018 -14.518 1.00 48.59 95 SER A C 1
ATOM 751 O O . SER A 1 95 ? -29.607 5.124 -15.639 1.00 48.59 95 SER A O 1
ATOM 753 N N . GLY A 1 96 ? -29.018 6.071 -13.694 1.00 53.16 96 GLY A N 1
ATOM 754 C CA . GLY A 1 96 ? -29.203 7.463 -14.126 1.00 53.16 96 GLY A CA 1
ATOM 755 C C . GLY A 1 96 ? -28.267 7.831 -15.292 1.00 53.16 96 GLY A C 1
ATOM 756 O O . GLY A 1 96 ? -27.444 7.014 -15.694 1.00 53.16 96 GLY A O 1
ATOM 757 N N . PRO A 1 97 ? -28.359 9.047 -15.867 1.00 42.25 97 PRO A N 1
ATOM 758 C CA . PRO A 1 97 ? -27.615 9.387 -17.081 1.00 42.25 97 PRO A CA 1
ATOM 759 C C . PRO A 1 97 ? -26.124 9.079 -16.904 1.00 42.25 97 PRO A C 1
ATOM 761 O O . PRO A 1 97 ? -25.485 9.678 -16.037 1.00 42.25 97 PRO A O 1
ATOM 764 N N . ALA A 1 98 ? -25.614 8.142 -17.715 1.00 49.19 98 ALA A N 1
ATOM 765 C CA . ALA A 1 98 ? -24.229 7.694 -17.701 1.00 49.19 98 ALA A CA 1
ATOM 766 C C . ALA A 1 98 ? -23.307 8.919 -17.707 1.00 49.19 98 ALA A C 1
ATOM 768 O O . ALA A 1 98 ? -23.271 9.693 -18.672 1.00 49.19 98 ALA A O 1
ATOM 769 N N . GLN A 1 99 ? -22.616 9.150 -16.590 1.00 52.00 99 GLN A N 1
ATOM 770 C CA . GLN A 1 99 ? -21.521 10.109 -16.570 1.00 52.00 99 GLN A CA 1
ATOM 771 C C . GLN A 1 99 ? -20.489 9.596 -17.580 1.00 52.00 99 GLN A C 1
ATOM 773 O O . GLN A 1 99 ? -20.178 8.407 -17.548 1.00 52.00 99 GLN A O 1
ATOM 778 N N . PRO A 1 100 ? -19.980 10.439 -18.493 1.00 54.72 100 PRO A N 1
ATOM 779 C CA . PRO A 1 100 ? -18.920 10.012 -19.390 1.00 54.72 100 PRO A CA 1
ATOM 780 C C . PRO A 1 100 ? -17.741 9.544 -18.537 1.00 54.72 100 PRO A C 1
ATOM 782 O O . PRO A 1 100 ? -17.192 10.336 -17.768 1.00 54.72 100 PRO A O 1
ATOM 785 N N . GLU A 1 101 ? -17.404 8.260 -18.641 1.00 68.31 101 GLU A N 1
ATOM 786 C CA . GLU A 1 101 ? -16.288 7.686 -17.901 1.00 68.31 101 GLU A CA 1
ATOM 787 C C . GLU A 1 101 ? -15.003 8.450 -18.233 1.00 68.31 101 GLU A C 1
ATOM 789 O O . GLU A 1 101 ? -14.684 8.702 -19.401 1.00 68.31 101 GLU A O 1
ATOM 794 N N . ASP A 1 102 ? -14.275 8.863 -17.197 1.00 84.56 102 ASP A N 1
ATOM 795 C CA . ASP A 1 102 ? -13.005 9.555 -17.367 1.00 84.56 102 ASP A CA 1
ATOM 796 C C . ASP A 1 102 ? -11.960 8.567 -17.923 1.00 84.56 102 ASP A C 1
ATOM 798 O O . ASP A 1 102 ? -11.618 7.594 -17.243 1.00 84.56 102 ASP A O 1
ATOM 802 N N . PRO A 1 103 ? -11.400 8.801 -19.130 1.00 90.06 103 PRO A N 1
ATOM 803 C CA . PRO A 1 103 ? -10.440 7.887 -19.752 1.00 90.06 103 PRO A CA 1
ATOM 804 C C . PRO A 1 103 ? -9.142 7.709 -18.947 1.00 90.06 103 PRO A C 1
ATOM 806 O O . PRO A 1 103 ? -8.367 6.783 -19.229 1.00 90.06 103 PRO A O 1
ATOM 809 N N . ASP A 1 104 ? -8.886 8.579 -17.968 1.00 95.38 104 ASP A N 1
ATOM 810 C CA . ASP A 1 104 ? -7.735 8.530 -17.070 1.00 95.38 104 ASP A CA 1
ATOM 811 C C . ASP A 1 104 ? -8.071 7.998 -15.669 1.00 95.38 104 ASP A C 1
ATOM 813 O O . ASP A 1 104 ? -7.247 8.125 -14.756 1.00 95.38 104 ASP A O 1
ATOM 817 N N . THR A 1 105 ? -9.215 7.323 -15.513 1.00 95.38 105 THR A N 1
ATOM 818 C CA . THR A 1 105 ? -9.646 6.708 -14.254 1.00 95.38 105 THR A CA 1
ATOM 819 C C . THR A 1 105 ? -9.998 5.225 -14.435 1.00 95.38 105 THR A C 1
ATOM 821 O O . THR A 1 105 ? -10.711 4.850 -15.355 1.00 95.38 105 THR A O 1
ATOM 824 N N . ILE A 1 106 ? -9.486 4.365 -13.550 1.00 95.44 106 ILE A N 1
ATOM 825 C CA . ILE A 1 106 ? -9.999 3.003 -13.340 1.00 95.44 106 ILE A CA 1
ATOM 826 C C . ILE A 1 106 ? -11.131 3.101 -12.316 1.00 95.44 106 ILE A C 1
ATOM 828 O O . ILE A 1 106 ? -10.895 3.599 -11.210 1.00 95.44 106 ILE A O 1
ATOM 832 N N . SER A 1 107 ? -12.324 2.632 -12.689 1.00 94.25 107 SER A N 1
ATOM 833 C CA . SER A 1 107 ? -13.505 2.526 -11.825 1.00 94.25 107 SER A CA 1
ATOM 834 C C . SER A 1 107 ? -13.424 1.317 -10.882 1.00 94.25 107 SER A C 1
ATOM 836 O O . SER A 1 107 ? -12.504 0.497 -10.972 1.00 94.25 107 SER A O 1
ATOM 838 N N . ILE A 1 108 ? -14.417 1.172 -9.997 1.00 92.06 108 ILE A N 1
ATOM 839 C CA . ILE A 1 108 ? -14.503 0.044 -9.054 1.00 92.06 108 ILE A CA 1
ATOM 840 C C . ILE A 1 108 ? -14.513 -1.296 -9.801 1.00 92.06 108 ILE A C 1
ATOM 842 O O . ILE A 1 108 ? -13.766 -2.195 -9.413 1.00 92.06 108 ILE A O 1
ATOM 846 N N . GLY A 1 109 ? -15.272 -1.416 -10.897 1.00 93.25 109 GLY A N 1
ATOM 847 C CA . GLY A 1 109 ? -15.280 -2.620 -11.735 1.00 93.25 109 GLY A CA 1
ATOM 848 C C . GLY A 1 109 ? -13.882 -2.956 -12.260 1.00 93.25 109 GLY A C 1
ATOM 849 O O . GLY A 1 109 ? -13.388 -4.073 -12.098 1.00 93.25 109 GLY A O 1
ATOM 850 N N . GLY A 1 110 ? -13.160 -1.956 -12.770 1.00 94.88 110 GLY A N 1
ATOM 851 C CA . GLY A 1 110 ? -11.786 -2.149 -13.235 1.00 94.88 110 GLY A CA 1
ATOM 852 C C . GLY A 1 110 ? -10.801 -2.496 -12.111 1.00 94.88 110 GLY A C 1
ATOM 853 O O . GLY A 1 110 ? -9.897 -3.317 -12.298 1.00 94.88 110 GLY A O 1
ATOM 854 N N . ALA A 1 111 ? -10.986 -1.934 -10.913 1.00 95.25 111 ALA A N 1
ATOM 855 C CA . ALA A 1 111 ? -10.207 -2.297 -9.734 1.00 95.25 111 ALA A CA 1
ATOM 856 C C . ALA A 1 111 ? -10.452 -3.754 -9.308 1.00 95.25 111 ALA A C 1
ATOM 858 O O . ALA A 1 111 ? -9.495 -4.440 -8.951 1.00 95.25 111 ALA A O 1
ATOM 859 N N . LEU A 1 112 ? -11.683 -4.262 -9.413 1.00 95.06 112 LEU A N 1
ATOM 860 C CA . LEU A 1 112 ? -11.993 -5.675 -9.164 1.00 95.06 112 LEU A CA 1
ATOM 861 C C . LEU A 1 112 ? -11.308 -6.594 -10.184 1.00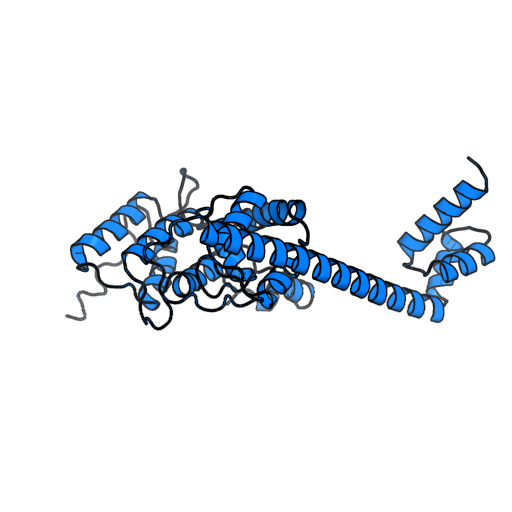 95.06 112 LEU A C 1
ATOM 863 O O . LEU A 1 112 ? -10.658 -7.564 -9.790 1.00 95.06 112 LEU A O 1
ATOM 867 N N . LYS A 1 113 ? -11.315 -6.241 -11.477 1.00 95.81 113 LYS A N 1
ATOM 868 C CA . LYS A 1 113 ? -10.538 -6.971 -12.502 1.00 95.81 113 LYS A CA 1
ATOM 869 C C . LYS A 1 113 ? -9.036 -6.960 -12.212 1.00 95.81 113 LYS A C 1
ATOM 871 O O . LYS A 1 113 ? -8.329 -7.935 -12.486 1.00 95.81 113 LYS A O 1
ATOM 876 N N . MET A 1 114 ? -8.528 -5.868 -11.641 1.00 96.50 114 MET A N 1
ATOM 877 C CA . MET A 1 114 ? -7.149 -5.799 -11.163 1.00 96.50 114 MET A CA 1
ATOM 878 C C . MET A 1 114 ? -6.911 -6.765 -9.992 1.00 96.50 114 MET A C 1
ATOM 880 O O . MET A 1 114 ? -5.928 -7.507 -10.032 1.00 96.50 114 MET A O 1
ATOM 884 N N . CYS A 1 115 ? -7.805 -6.823 -8.998 1.00 95.94 115 CYS A N 1
ATOM 885 C CA . CYS A 1 115 ? -7.752 -7.796 -7.897 1.00 95.94 115 CYS A CA 1
ATOM 886 C C . CYS A 1 115 ? -7.702 -9.243 -8.414 1.00 95.94 115 CYS A C 1
ATOM 888 O O . CYS A 1 115 ? -6.826 -10.015 -8.017 1.00 95.94 115 CYS A O 1
ATOM 890 N N . GLU A 1 116 ? -8.576 -9.591 -9.363 1.00 96.12 116 GLU A N 1
ATOM 891 C CA . GLU A 1 116 ? -8.624 -10.916 -9.995 1.00 96.12 116 GLU A CA 1
ATOM 892 C C . GLU A 1 116 ? -7.303 -11.273 -10.688 1.00 96.12 116 GLU A C 1
ATOM 894 O O . GLU A 1 116 ? -6.732 -12.344 -10.459 1.00 96.12 116 GLU A O 1
ATOM 899 N N . ALA A 1 117 ? -6.769 -10.359 -11.505 1.00 96.94 117 ALA A N 1
ATOM 900 C CA . ALA A 1 117 ? -5.502 -10.570 -12.202 1.00 96.94 117 ALA A CA 1
ATOM 901 C C . ALA A 1 117 ? -4.327 -10.740 -11.223 1.00 96.94 117 ALA A C 1
ATOM 903 O O . ALA A 1 117 ? -3.433 -11.569 -11.446 1.00 96.94 117 ALA A O 1
ATOM 904 N N . LEU A 1 118 ? -4.341 -9.975 -10.128 1.00 96.81 118 LEU A N 1
ATOM 905 C CA . LEU A 1 118 ? -3.364 -10.048 -9.045 1.00 96.81 118 LEU A CA 1
ATOM 906 C C . LEU A 1 118 ? -3.588 -11.251 -8.120 1.00 96.81 118 LEU A C 1
ATOM 908 O O . LEU A 1 118 ? -2.668 -11.593 -7.384 1.00 96.81 118 LEU A O 1
ATOM 912 N N . GLN A 1 119 ? -4.718 -11.958 -8.231 1.00 96.31 119 GLN A N 1
ATOM 913 C CA . GLN A 1 119 ? -5.100 -13.078 -7.361 1.00 96.31 119 GLN A CA 1
ATOM 914 C C . GLN A 1 119 ? -5.097 -12.684 -5.880 1.00 96.31 119 GLN A C 1
ATOM 916 O O . GLN A 1 119 ? -4.612 -13.423 -5.024 1.00 96.31 119 GLN A O 1
ATOM 921 N N . VAL A 1 120 ? -5.622 -11.497 -5.591 1.00 94.25 120 VAL A N 1
ATOM 922 C CA . VAL A 1 120 ? -5.744 -10.960 -4.237 1.00 94.25 120 VAL A CA 1
ATOM 923 C C . VAL A 1 120 ? -7.203 -10.594 -4.004 1.00 94.25 120 VAL A C 1
ATOM 925 O O . VAL A 1 120 ? -7.855 -10.061 -4.898 1.00 94.25 120 VAL A O 1
ATOM 928 N N . SER A 1 121 ? -7.719 -10.905 -2.814 1.00 94.50 121 SER A N 1
ATOM 929 C CA . SER A 1 121 ? -9.079 -10.513 -2.436 1.00 94.50 121 SER A CA 1
ATOM 930 C C . SER A 1 121 ? -9.197 -8.982 -2.403 1.00 94.50 121 SER A C 1
ATOM 932 O O . SER A 1 121 ? -8.276 -8.333 -1.900 1.00 94.50 121 SER A O 1
ATOM 934 N N . PRO A 1 122 ? -10.308 -8.379 -2.868 1.00 91.19 122 PRO A N 1
ATOM 935 C CA . PRO A 1 122 ? -10.550 -6.944 -2.686 1.00 91.19 122 PRO A CA 1
ATOM 936 C C . PRO A 1 122 ? -10.596 -6.526 -1.205 1.00 91.19 122 PRO A C 1
ATOM 938 O O . PRO A 1 122 ? -10.366 -5.363 -0.890 1.00 91.19 122 PRO A O 1
ATOM 941 N N . GLU A 1 123 ? -10.845 -7.477 -0.302 1.00 92.25 123 GLU A N 1
ATOM 942 C CA . GLU A 1 123 ? -10.851 -7.286 1.153 1.00 92.25 123 GLU A CA 1
ATOM 943 C C . GLU A 1 123 ? -9.501 -7.629 1.809 1.00 92.25 123 GLU A C 1
ATOM 945 O O . GLU A 1 123 ? -9.393 -7.653 3.030 1.00 92.25 123 GLU A O 1
ATOM 950 N N . ASP A 1 124 ? -8.450 -7.931 1.038 1.00 95.62 124 ASP A N 1
ATOM 951 C CA . ASP A 1 124 ? -7.118 -8.162 1.605 1.00 95.62 124 ASP A CA 1
ATOM 952 C C . ASP A 1 124 ? -6.504 -6.836 2.071 1.00 95.62 124 ASP A C 1
ATOM 954 O O . ASP A 1 124 ? -6.436 -5.857 1.321 1.00 95.62 124 ASP A O 1
ATOM 958 N N . VAL A 1 125 ? -5.975 -6.818 3.296 1.00 95.75 125 VAL A N 1
ATOM 959 C CA . VAL A 1 125 ? -5.373 -5.627 3.911 1.00 95.75 125 VAL A CA 1
ATOM 960 C C . VAL A 1 125 ? -4.261 -5.010 3.059 1.00 95.75 125 VAL A C 1
ATOM 962 O O . VAL A 1 125 ? -4.043 -3.803 3.137 1.00 95.75 125 VAL A O 1
ATOM 965 N N . VAL A 1 126 ? -3.587 -5.789 2.199 1.00 96.38 126 VAL A N 1
ATOM 966 C CA . VAL A 1 126 ? -2.529 -5.302 1.296 1.00 96.38 126 VAL A CA 1
ATOM 967 C C . VAL A 1 126 ? -3.024 -4.247 0.296 1.00 96.38 126 VAL A C 1
ATOM 969 O O . VAL A 1 126 ? -2.224 -3.453 -0.210 1.00 96.38 126 VAL A O 1
ATOM 972 N N . PHE A 1 127 ? -4.332 -4.176 0.035 1.00 95.00 127 PHE A N 1
ATOM 973 C CA . PHE A 1 127 ? -4.898 -3.134 -0.816 1.00 95.00 127 PHE A CA 1
ATOM 974 C C . PHE A 1 127 ? -4.858 -1.745 -0.178 1.00 95.00 127 PHE A C 1
ATOM 976 O O . PHE A 1 127 ? -4.808 -0.758 -0.912 1.00 95.00 127 PHE A O 1
ATOM 983 N N . LEU A 1 128 ? -4.794 -1.634 1.153 1.00 96.12 128 LEU A N 1
ATOM 984 C CA . LEU A 1 128 ? -4.628 -0.350 1.839 1.00 96.12 128 LEU A CA 1
ATOM 985 C C . LEU A 1 128 ? -3.256 0.295 1.562 1.00 96.12 128 LEU A C 1
ATOM 987 O O . LEU A 1 128 ? -3.237 1.412 1.039 1.00 96.12 128 LEU A O 1
ATOM 991 N N . PRO A 1 129 ? -2.099 -0.360 1.819 1.00 96.31 129 PRO A N 1
ATOM 992 C CA . PRO A 1 129 ? -0.805 0.201 1.450 1.00 96.31 129 PRO A CA 1
ATOM 993 C C . PRO A 1 129 ? -0.647 0.359 -0.065 1.00 96.31 129 PRO A C 1
ATOM 995 O O . PRO A 1 129 ? 0.003 1.310 -0.498 1.00 96.31 129 PRO A O 1
ATOM 998 N N . LEU A 1 130 ? -1.249 -0.512 -0.887 1.00 96.69 130 LEU A N 1
ATOM 999 C CA . LEU A 1 130 ? -1.249 -0.315 -2.338 1.00 96.69 130 LEU A CA 1
ATOM 1000 C C . LEU A 1 130 ? -1.960 0.995 -2.708 1.00 96.69 130 LEU A C 1
ATOM 1002 O O . LEU A 1 130 ? -1.376 1.834 -3.391 1.00 96.69 130 LEU A O 1
ATOM 1006 N N . SER A 1 131 ? -3.182 1.196 -2.213 1.00 96.00 131 SER A N 1
ATOM 1007 C CA . SER A 1 131 ? -3.986 2.401 -2.454 1.00 96.00 131 SER A CA 1
ATOM 1008 C C . SER A 1 131 ? -3.289 3.662 -1.945 1.00 96.00 131 SER A C 1
ATOM 1010 O O . SER A 1 131 ? -3.278 4.675 -2.642 1.00 96.00 131 SER A O 1
ATOM 1012 N N . PHE A 1 132 ? -2.610 3.577 -0.798 1.00 95.69 132 PHE A N 1
ATOM 1013 C CA . PHE A 1 132 ? -1.761 4.645 -0.270 1.00 95.69 132 PHE A CA 1
ATOM 1014 C C . PHE A 1 132 ? -0.640 5.037 -1.248 1.00 95.69 132 PHE A C 1
ATOM 1016 O O . PHE A 1 132 ? -0.484 6.216 -1.573 1.00 95.69 132 PHE A O 1
ATOM 1023 N N . TYR A 1 133 ? 0.127 4.068 -1.763 1.00 94.25 133 TYR A N 1
ATOM 1024 C CA . TYR A 1 133 ? 1.227 4.345 -2.698 1.00 94.25 133 TYR A CA 1
ATOM 1025 C C . TYR A 1 133 ? 0.755 4.809 -4.078 1.00 94.25 133 TYR A C 1
ATOM 1027 O O . TYR A 1 133 ? 1.426 5.622 -4.715 1.00 94.25 133 TYR A O 1
ATOM 1035 N N . LEU A 1 134 ? -0.398 4.315 -4.526 1.00 95.38 134 LEU A N 1
ATOM 1036 C CA . LEU A 1 134 ? -1.057 4.739 -5.761 1.00 95.38 134 LEU A CA 1
ATOM 1037 C C . LEU A 1 134 ? -1.916 5.995 -5.564 1.00 95.38 134 LEU A C 1
ATOM 1039 O O . LEU A 1 134 ? -2.607 6.391 -6.496 1.00 95.38 134 LEU A O 1
ATOM 1043 N N . LYS A 1 135 ? -1.893 6.609 -4.370 1.00 93.12 135 LYS A N 1
ATOM 1044 C CA . LYS A 1 135 ? -2.666 7.807 -4.002 1.00 93.12 135 LYS A CA 1
ATOM 1045 C C . LYS A 1 135 ? -4.122 7.743 -4.460 1.00 93.12 135 LYS A C 1
ATOM 1047 O O . LYS A 1 135 ? -4.665 8.714 -4.982 1.00 93.12 135 LYS A O 1
ATOM 1052 N N . SER A 1 136 ? -4.736 6.582 -4.270 1.00 93.44 136 SER A N 1
ATOM 1053 C CA . SER A 1 136 ? -6.114 6.350 -4.671 1.00 93.44 136 SER A CA 1
ATOM 1054 C C . SER A 1 136 ? -7.035 7.379 -3.989 1.00 93.44 136 SER A C 1
ATOM 1056 O O . SER A 1 136 ? -6.934 7.554 -2.765 1.00 93.44 136 SER A O 1
ATOM 1058 N N . PRO A 1 137 ? -7.884 8.096 -4.754 1.00 89.88 137 PRO A N 1
ATOM 1059 C CA . PRO A 1 137 ? -8.768 9.127 -4.211 1.00 89.88 137 PRO A CA 1
ATOM 1060 C C . PRO A 1 137 ? -9.902 8.552 -3.352 1.00 89.88 137 PRO A C 1
ATOM 1062 O O . PRO A 1 137 ? -10.354 9.206 -2.413 1.00 89.88 137 PRO A O 1
ATOM 1065 N N . SER A 1 138 ? -10.351 7.338 -3.666 1.00 88.25 138 SER A N 1
ATOM 1066 C CA . SER A 1 138 ? -11.469 6.649 -3.024 1.00 88.25 138 SER A CA 1
ATOM 1067 C C . SER A 1 138 ? -11.397 5.150 -3.312 1.00 88.25 138 SER A C 1
ATOM 1069 O O . SER A 1 138 ? -10.704 4.708 -4.230 1.00 88.25 138 SER A O 1
ATOM 1071 N N . ILE A 1 139 ? -12.130 4.357 -2.530 1.00 89.00 139 ILE A N 1
ATOM 1072 C CA . ILE A 1 139 ? -12.179 2.896 -2.661 1.00 89.00 139 ILE A CA 1
ATOM 1073 C C . ILE A 1 139 ? -12.452 2.486 -4.114 1.00 89.00 139 ILE A C 1
ATOM 1075 O O . ILE A 1 139 ? -13.401 2.958 -4.738 1.00 89.00 139 ILE A O 1
ATOM 1079 N N . GLY A 1 140 ? -11.591 1.614 -4.643 1.00 89.00 140 GLY A N 1
ATOM 1080 C CA . GLY A 1 140 ? -11.715 1.055 -5.989 1.00 89.00 140 GLY A CA 1
ATOM 1081 C C . GLY A 1 140 ? -11.491 2.053 -7.128 1.00 89.00 140 GLY A C 1
ATOM 1082 O O . GLY A 1 140 ? -11.766 1.710 -8.266 1.00 89.00 140 GLY A O 1
ATOM 1083 N N . THR A 1 141 ? -10.990 3.262 -6.862 1.00 92.75 141 THR A N 1
ATOM 1084 C CA . THR A 1 141 ? -10.737 4.269 -7.906 1.00 92.75 141 THR A CA 1
ATOM 1085 C C . THR A 1 141 ? -9.245 4.553 -8.041 1.00 92.75 141 THR A C 1
ATOM 1087 O O . THR A 1 141 ? -8.564 4.789 -7.043 1.00 92.75 141 THR A O 1
ATOM 1090 N N . PHE A 1 142 ? -8.709 4.579 -9.263 1.00 95.88 142 PHE A N 1
ATOM 1091 C CA . PHE A 1 142 ? -7.292 4.889 -9.501 1.00 95.88 142 PHE A CA 1
ATOM 1092 C C . PHE A 1 142 ? -7.109 5.821 -10.694 1.00 95.88 142 PHE A C 1
ATOM 1094 O O . PHE A 1 142 ? -7.592 5.533 -11.784 1.00 95.88 142 PHE A O 1
ATOM 1101 N N . THR A 1 143 ? -6.344 6.900 -10.516 1.00 96.81 143 THR A N 1
ATOM 1102 C CA . THR A 1 143 ? -5.980 7.801 -11.619 1.00 96.81 143 THR A CA 1
ATOM 1103 C C . THR A 1 143 ? -4.776 7.247 -12.381 1.00 96.81 143 THR A C 1
ATOM 1105 O O . THR A 1 143 ? -3.866 6.656 -11.790 1.00 96.81 143 THR A O 1
ATOM 1108 N N . ARG A 1 144 ? -4.707 7.471 -13.696 1.00 97.50 144 ARG A N 1
ATOM 1109 C CA . ARG A 1 144 ? -3.588 7.005 -14.535 1.00 97.50 144 ARG A CA 1
ATOM 1110 C C . ARG A 1 144 ? -2.240 7.497 -14.030 1.00 97.50 144 ARG A C 1
ATOM 1112 O O . ARG A 1 144 ? -1.268 6.739 -13.977 1.00 97.50 144 ARG A O 1
ATOM 1119 N N . THR A 1 145 ? -2.177 8.777 -13.674 1.00 95.69 145 THR A N 1
ATOM 1120 C CA . THR A 1 145 ? -0.937 9.417 -13.230 1.00 95.69 145 THR A CA 1
ATOM 1121 C C . THR A 1 145 ? -0.404 8.749 -11.968 1.00 95.69 145 THR A C 1
ATOM 1123 O O . THR A 1 145 ? 0.768 8.361 -11.935 1.00 95.69 145 THR A O 1
ATOM 1126 N N . ASP A 1 146 ? -1.245 8.570 -10.950 1.00 95.62 146 ASP A N 1
ATOM 1127 C CA . ASP A 1 146 ? -0.799 8.008 -9.678 1.00 95.62 146 ASP A CA 1
ATOM 1128 C C . ASP A 1 146 ? -0.642 6.484 -9.731 1.00 95.62 146 ASP A C 1
ATOM 1130 O O . ASP A 1 146 ? 0.293 5.962 -9.126 1.00 95.62 146 ASP A O 1
ATOM 1134 N N . TYR A 1 147 ? -1.426 5.776 -10.553 1.00 97.62 147 TYR A N 1
ATOM 1135 C CA . TYR A 1 147 ? -1.214 4.355 -10.846 1.00 97.62 147 TYR A CA 1
ATOM 1136 C C . TYR A 1 147 ? 0.192 4.102 -11.411 1.00 97.62 147 TYR A C 1
ATOM 1138 O O . TYR A 1 147 ? 0.959 3.289 -10.890 1.00 97.62 147 TYR A O 1
ATOM 1146 N N . VAL A 1 148 ? 0.568 4.837 -12.464 1.00 95.75 148 VAL A N 1
ATOM 1147 C CA . VAL A 1 148 ? 1.877 4.682 -13.117 1.00 95.75 148 VAL A CA 1
ATOM 1148 C C . VAL A 1 148 ? 3.010 5.076 -12.168 1.00 95.75 148 VAL A C 1
ATOM 1150 O O . VAL A 1 148 ? 4.013 4.367 -12.072 1.00 95.75 148 VAL A O 1
ATOM 1153 N N . ASN A 1 149 ? 2.878 6.200 -11.461 1.00 91.25 149 ASN A N 1
ATOM 1154 C CA . ASN A 1 149 ? 3.915 6.666 -10.540 1.00 91.25 149 ASN A CA 1
ATOM 1155 C C . ASN A 1 149 ? 4.070 5.735 -9.329 1.00 91.25 149 ASN A C 1
ATOM 1157 O O . ASN A 1 149 ? 5.199 5.420 -8.946 1.00 91.25 149 ASN A O 1
ATOM 1161 N N . GLY A 1 150 ? 2.957 5.255 -8.775 1.00 92.25 150 GLY A N 1
ATOM 1162 C CA . GLY A 1 150 ? 2.921 4.324 -7.654 1.00 92.25 150 GLY A CA 1
ATOM 1163 C C . GLY A 1 150 ? 3.625 3.014 -7.992 1.00 92.25 150 GLY A C 1
ATOM 1164 O O . GLY A 1 150 ? 4.563 2.624 -7.303 1.00 92.25 150 GLY A O 1
ATOM 1165 N N . TRP A 1 151 ? 3.288 2.377 -9.116 1.00 95.62 151 TRP A N 1
ATOM 1166 C CA . TRP A 1 151 ? 3.953 1.131 -9.516 1.00 95.62 151 TRP A CA 1
ATOM 1167 C C . TRP A 1 151 ? 5.426 1.296 -9.897 1.00 95.62 151 TRP A C 1
ATOM 1169 O O . TRP A 1 151 ? 6.218 0.373 -9.696 1.00 95.62 151 TRP A O 1
ATOM 1179 N N . LYS A 1 152 ? 5.831 2.471 -10.396 1.00 89.62 152 LYS A N 1
ATOM 1180 C CA . LYS A 1 152 ? 7.256 2.788 -10.570 1.00 89.62 152 LYS A CA 1
ATOM 1181 C C . LYS A 1 152 ? 7.989 2.823 -9.231 1.00 89.62 152 LYS A C 1
ATOM 1183 O O . LYS A 1 152 ? 9.079 2.270 -9.115 1.00 89.62 152 LYS A O 1
ATOM 1188 N N . MET A 1 153 ? 7.385 3.451 -8.228 1.00 86.44 153 MET A N 1
ATOM 1189 C CA . MET A 1 153 ? 7.934 3.531 -6.876 1.00 86.44 153 MET A CA 1
ATOM 1190 C C . MET A 1 153 ? 7.941 2.168 -6.167 1.00 86.44 153 MET A C 1
ATOM 1192 O O . MET A 1 153 ? 8.821 1.879 -5.357 1.00 86.44 153 MET A O 1
ATOM 1196 N N . LEU A 1 154 ? 6.983 1.308 -6.499 1.00 90.56 154 LEU A N 1
ATOM 1197 C CA . LEU A 1 154 ? 6.873 -0.049 -5.993 1.00 90.56 154 LEU A CA 1
ATOM 1198 C C . LEU A 1 154 ? 7.700 -1.027 -6.850 1.00 90.56 154 LEU A C 1
ATOM 1200 O O . LEU A 1 154 ? 7.155 -1.892 -7.531 1.00 90.56 154 LEU A O 1
ATOM 1204 N N . ASP A 1 155 ? 9.027 -0.900 -6.800 1.00 87.62 155 ASP A N 1
ATOM 1205 C CA . ASP A 1 155 ? 9.996 -1.797 -7.460 1.00 87.62 155 ASP A CA 1
ATOM 1206 C C . ASP A 1 155 ? 9.894 -1.851 -9.004 1.00 87.62 155 ASP A C 1
ATOM 1208 O O . ASP A 1 155 ? 10.223 -2.874 -9.612 1.00 87.62 155 ASP A O 1
ATOM 1212 N N . LEU A 1 156 ? 9.445 -0.772 -9.665 1.00 89.12 156 LEU A N 1
ATOM 1213 C CA . LEU A 1 156 ? 9.214 -0.744 -11.122 1.00 89.12 156 LEU A CA 1
ATOM 1214 C C . LEU A 1 156 ? 8.349 -1.934 -11.590 1.00 89.12 156 LEU A C 1
ATOM 1216 O O . LEU A 1 156 ? 8.667 -2.619 -12.571 1.00 89.12 156 LEU A O 1
ATOM 1220 N N . SER A 1 157 ? 7.274 -2.210 -10.847 1.00 92.12 157 SER A N 1
ATOM 1221 C CA . SER A 1 157 ? 6.411 -3.376 -11.057 1.00 92.12 157 SER A CA 1
ATOM 1222 C C . SER A 1 157 ? 5.456 -3.163 -12.230 1.00 92.12 157 SER A C 1
ATOM 1224 O O . SER A 1 157 ? 4.280 -2.867 -12.057 1.00 92.12 157 SER A O 1
ATOM 1226 N N . ASP A 1 158 ? 5.988 -3.323 -13.439 1.00 95.06 158 ASP A N 1
ATOM 1227 C CA . ASP A 1 158 ? 5.327 -3.067 -14.724 1.00 95.06 158 ASP A CA 1
ATOM 1228 C C . ASP A 1 158 ? 4.651 -4.289 -15.366 1.00 95.06 158 ASP A C 1
ATOM 1230 O O . ASP A 1 158 ? 4.181 -4.215 -16.500 1.00 95.06 158 ASP A O 1
ATOM 1234 N N . THR A 1 159 ? 4.603 -5.419 -14.659 1.00 97.12 159 THR A N 1
ATOM 1235 C CA . THR A 1 159 ? 3.919 -6.647 -15.089 1.00 97.12 159 THR A CA 1
ATOM 1236 C C . THR A 1 159 ? 3.147 -7.264 -13.929 1.00 97.12 159 THR A C 1
ATOM 1238 O O . THR A 1 159 ? 3.548 -7.106 -12.777 1.00 97.12 159 THR A O 1
ATOM 1241 N N . ILE A 1 160 ? 2.099 -8.040 -14.224 1.00 97.69 160 ILE A N 1
ATOM 1242 C CA . ILE A 1 160 ? 1.285 -8.726 -13.202 1.00 97.69 160 ILE A CA 1
ATOM 1243 C C . ILE A 1 160 ? 2.151 -9.576 -12.259 1.00 97.69 160 ILE A C 1
ATOM 1245 O O . ILE A 1 160 ? 2.010 -9.484 -11.044 1.00 97.69 160 ILE A O 1
ATOM 1249 N N . ASP A 1 161 ? 3.107 -10.348 -12.785 1.00 97.56 161 ASP A N 1
ATOM 1250 C CA . ASP A 1 161 ? 3.985 -11.184 -11.952 1.00 97.56 161 ASP A CA 1
ATOM 1251 C C . ASP A 1 161 ? 4.877 -10.369 -11.009 1.00 97.56 161 ASP A C 1
ATOM 1253 O O . ASP A 1 161 ? 5.169 -10.802 -9.891 1.00 97.56 161 ASP A O 1
ATOM 1257 N N . LYS A 1 162 ? 5.340 -9.191 -11.450 1.00 97.12 162 LYS A N 1
ATOM 1258 C CA . LYS A 1 162 ? 6.096 -8.279 -10.586 1.00 97.12 162 LYS A CA 1
ATOM 1259 C C . LYS A 1 162 ? 5.184 -7.652 -9.540 1.00 97.12 162 LYS A C 1
ATOM 1261 O O . LYS A 1 162 ? 5.554 -7.639 -8.373 1.00 97.12 162 LYS A O 1
ATOM 1266 N N . GLN A 1 163 ? 3.998 -7.198 -9.942 1.00 98.12 163 GLN A N 1
ATOM 1267 C CA . GLN A 1 163 ? 3.008 -6.612 -9.042 1.00 98.12 163 GLN A CA 1
ATOM 1268 C C . GLN A 1 163 ? 2.627 -7.595 -7.927 1.00 98.12 163 GLN A C 1
ATOM 1270 O O . GLN A 1 163 ? 2.723 -7.225 -6.763 1.00 98.12 163 GLN A O 1
ATOM 1275 N N . LYS A 1 164 ? 2.347 -8.868 -8.244 1.00 97.88 164 LYS A N 1
ATOM 1276 C CA . LYS A 1 164 ? 2.087 -9.932 -7.251 1.00 97.88 164 LYS A CA 1
ATOM 1277 C C . LYS A 1 164 ? 3.201 -10.065 -6.212 1.00 97.88 164 LYS A C 1
ATOM 1279 O O . LYS A 1 164 ? 2.958 -9.928 -5.019 1.00 97.88 164 LYS A O 1
ATOM 1284 N N . LYS A 1 165 ? 4.450 -10.232 -6.666 1.00 97.00 165 LYS A N 1
ATOM 1285 C CA . LYS A 1 165 ? 5.621 -10.318 -5.771 1.00 97.00 165 LYS A CA 1
ATOM 1286 C C . LYS A 1 165 ? 5.780 -9.069 -4.910 1.00 97.00 165 LYS A C 1
ATOM 1288 O O . LYS A 1 165 ? 6.228 -9.141 -3.770 1.00 97.00 165 LYS A O 1
ATOM 1293 N N . THR A 1 166 ? 5.460 -7.915 -5.475 1.00 96.50 166 THR A N 1
ATOM 1294 C CA . THR A 1 166 ? 5.521 -6.637 -4.780 1.00 96.50 166 THR A CA 1
ATOM 1295 C C . THR A 1 166 ? 4.438 -6.514 -3.718 1.00 96.50 166 THR A C 1
ATOM 1297 O O . THR A 1 166 ? 4.748 -5.988 -2.652 1.00 96.50 166 THR A O 1
ATOM 1300 N N . LEU A 1 167 ? 3.231 -7.040 -3.947 1.00 97.12 167 LEU A N 1
ATOM 1301 C CA . LEU A 1 167 ? 2.186 -7.126 -2.925 1.00 97.12 167 LEU A CA 1
ATOM 1302 C C . LEU A 1 167 ? 2.603 -8.034 -1.767 1.00 97.12 167 LEU A C 1
ATOM 1304 O O . LEU A 1 167 ? 2.447 -7.643 -0.615 1.00 97.12 167 LEU A O 1
ATOM 1308 N N . ASP A 1 168 ? 3.224 -9.184 -2.042 1.00 96.19 168 ASP A N 1
ATOM 1309 C CA . ASP A 1 168 ? 3.730 -10.063 -0.978 1.00 96.19 168 ASP A CA 1
ATOM 1310 C C . ASP A 1 168 ? 4.748 -9.349 -0.085 1.00 96.19 168 ASP A C 1
ATOM 1312 O O . ASP A 1 168 ? 4.652 -9.396 1.142 1.00 96.19 168 ASP A O 1
ATOM 1316 N N . LYS A 1 169 ? 5.692 -8.621 -0.697 1.00 95.62 169 LYS A N 1
ATOM 1317 C CA . LYS A 1 169 ? 6.637 -7.780 0.049 1.00 95.62 169 LYS A CA 1
ATOM 1318 C C . LYS A 1 169 ? 5.922 -6.671 0.812 1.00 95.62 169 LYS A C 1
ATOM 1320 O O . LYS A 1 169 ? 6.251 -6.435 1.965 1.00 95.62 169 LYS A O 1
ATOM 1325 N N . LEU A 1 170 ? 4.980 -5.982 0.171 1.00 95.75 170 LEU A N 1
ATOM 1326 C CA . LEU A 1 170 ? 4.272 -4.844 0.753 1.00 95.75 170 LEU A CA 1
ATOM 1327 C C . LEU A 1 170 ? 3.460 -5.260 1.984 1.00 95.75 170 LEU A C 1
ATOM 1329 O O . LEU A 1 170 ? 3.432 -4.527 2.967 1.00 95.75 170 LEU A O 1
ATOM 1333 N N . ARG A 1 171 ? 2.876 -6.464 1.962 1.00 96.19 171 ARG A N 1
ATOM 1334 C CA . ARG A 1 171 ? 2.203 -7.062 3.118 1.00 96.19 171 ARG A CA 1
ATOM 1335 C C . ARG A 1 171 ? 3.170 -7.251 4.285 1.00 96.19 171 ARG A C 1
ATOM 13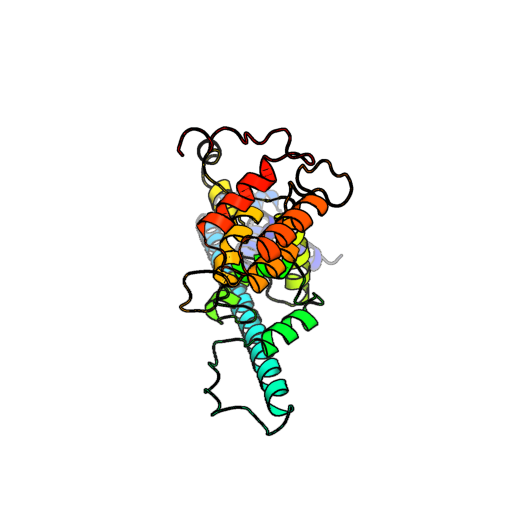37 O O . ARG A 1 171 ? 2.870 -6.822 5.389 1.00 96.19 171 ARG A O 1
ATOM 1344 N N . GLN A 1 172 ? 4.352 -7.818 4.042 1.00 95.25 172 GLN A N 1
ATOM 1345 C CA . GLN A 1 172 ? 5.365 -7.974 5.096 1.00 95.25 172 GLN A CA 1
ATOM 1346 C C . GLN A 1 172 ? 5.886 -6.622 5.604 1.00 95.25 172 GLN A C 1
ATOM 1348 O O . GLN A 1 172 ? 6.054 -6.426 6.801 1.00 95.25 172 GLN A O 1
ATOM 1353 N N . GLU A 1 173 ? 6.094 -5.653 4.711 1.00 94.19 173 GLU A N 1
ATOM 1354 C CA . GLU A 1 173 ? 6.494 -4.294 5.092 1.00 94.19 173 GLU A CA 1
ATOM 1355 C C . GLU A 1 173 ? 5.445 -3.597 5.969 1.00 94.19 173 GLU A C 1
ATOM 1357 O O . GLU A 1 173 ? 5.823 -2.855 6.876 1.00 94.19 173 GLU A O 1
ATOM 1362 N N . LEU A 1 174 ? 4.154 -3.847 5.717 1.00 95.56 174 LEU A N 1
ATOM 1363 C CA . LEU A 1 174 ? 3.051 -3.359 6.541 1.00 95.56 174 LEU A CA 1
ATOM 1364 C C . LEU A 1 174 ? 3.090 -4.005 7.932 1.00 95.56 174 LEU A C 1
ATOM 1366 O O . LEU A 1 174 ? 3.143 -3.282 8.920 1.00 95.56 174 LEU A O 1
ATOM 1370 N N . LEU A 1 175 ? 3.135 -5.339 8.006 1.00 93.94 175 LEU A N 1
ATOM 1371 C CA . LEU A 1 175 ? 3.134 -6.089 9.273 1.00 93.94 175 LEU A CA 1
ATOM 1372 C C . LEU A 1 175 ? 4.343 -5.763 10.162 1.00 93.94 175 LEU A C 1
ATOM 1374 O O . LEU A 1 175 ? 4.233 -5.713 11.382 1.00 93.94 175 LEU A O 1
ATOM 1378 N N . GLU A 1 176 ? 5.502 -5.512 9.556 1.00 92.62 176 GLU A N 1
ATOM 1379 C CA . GLU A 1 176 ? 6.726 -5.125 10.265 1.00 92.62 176 GLU A CA 1
ATOM 1380 C C . GLU A 1 176 ? 6.815 -3.603 10.525 1.00 92.62 176 GLU A C 1
ATOM 1382 O O . GLU A 1 176 ? 7.811 -3.137 11.076 1.00 92.62 176 GLU A O 1
ATOM 1387 N N . ASN A 1 177 ? 5.815 -2.815 10.099 1.00 93.12 177 ASN A N 1
ATOM 1388 C CA . ASN A 1 177 ? 5.802 -1.346 10.146 1.00 93.12 177 ASN A CA 1
ATOM 1389 C C . ASN A 1 177 ? 7.110 -0.709 9.634 1.00 93.12 177 ASN A C 1
ATOM 1391 O O . ASN A 1 177 ? 7.671 0.195 10.256 1.00 93.12 177 ASN A O 1
ATOM 1395 N N . LYS A 1 178 ? 7.624 -1.193 8.494 1.00 91.19 178 LYS A N 1
ATOM 1396 C CA . LYS A 1 178 ? 8.901 -0.712 7.938 1.00 91.19 178 LYS A CA 1
ATOM 1397 C C . LYS A 1 178 ? 8.830 0.764 7.537 1.00 91.19 178 LYS A C 1
ATOM 1399 O O . LYS A 1 178 ? 7.745 1.251 7.217 1.00 91.19 178 LYS A O 1
ATOM 1404 N N . PRO A 1 179 ? 9.977 1.466 7.464 1.00 88.88 179 PRO A N 1
ATOM 1405 C CA . PRO A 1 179 ? 10.036 2.806 6.888 1.00 88.88 179 PRO A CA 1
ATOM 1406 C C . PRO A 1 179 ? 9.437 2.850 5.481 1.00 88.88 179 PRO A C 1
ATOM 1408 O O . PRO A 1 179 ? 9.499 1.868 4.726 1.00 88.88 179 PRO A O 1
ATOM 1411 N N . LEU A 1 180 ? 8.886 4.004 5.102 1.00 84.81 180 LEU A N 1
ATOM 1412 C CA . LEU A 1 180 ? 8.293 4.168 3.779 1.00 84.81 180 LEU A CA 1
ATOM 1413 C C . LEU A 1 180 ? 9.357 3.962 2.691 1.00 84.81 180 LEU A C 1
ATOM 1415 O O . LEU A 1 180 ? 10.491 4.424 2.805 1.00 84.81 180 LEU A O 1
ATOM 1419 N N . ARG A 1 181 ? 8.987 3.362 1.553 1.00 77.38 181 ARG A N 1
ATOM 1420 C CA . ARG A 1 181 ? 9.915 3.230 0.409 1.00 77.38 181 ARG A CA 1
ATOM 1421 C C . ARG A 1 181 ? 10.469 4.571 -0.105 1.00 77.38 181 ARG A C 1
ATOM 1423 O O . ARG A 1 181 ? 11.541 4.584 -0.699 1.00 77.38 181 ARG A O 1
ATOM 1430 N N . LEU A 1 182 ? 9.783 5.692 0.157 1.00 62.12 182 LEU A N 1
ATOM 1431 C CA . LEU A 1 182 ? 10.274 7.046 -0.149 1.00 62.12 182 LEU A CA 1
ATOM 1432 C C . LEU A 1 182 ? 11.448 7.451 0.764 1.00 62.12 182 LEU A C 1
ATOM 1434 O O . LEU A 1 182 ? 12.376 8.118 0.313 1.00 62.12 182 LEU A O 1
ATOM 1438 N N . GLU A 1 183 ? 11.419 7.022 2.027 1.00 53.25 183 GLU A N 1
ATOM 1439 C CA . GLU A 1 183 ? 12.435 7.319 3.043 1.00 53.25 183 GLU A CA 1
ATOM 1440 C C . GLU A 1 183 ? 13.683 6.468 2.842 1.00 53.25 183 GLU A C 1
ATOM 1442 O O . GLU A 1 183 ? 14.780 6.989 2.980 1.00 53.25 183 GLU A O 1
ATOM 1447 N N . ARG A 1 184 ? 13.553 5.227 2.354 1.00 51.16 184 ARG A N 1
ATOM 1448 C CA . ARG A 1 184 ? 14.707 4.372 2.017 1.00 51.16 184 ARG A CA 1
ATOM 1449 C C . ARG A 1 184 ? 15.667 5.038 1.009 1.00 51.16 184 ARG A C 1
ATOM 1451 O O . ARG A 1 184 ? 16.878 4.899 1.129 1.00 51.16 184 ARG A O 1
ATOM 1458 N N . ILE A 1 185 ? 15.138 5.821 0.059 1.00 47.16 185 ILE A N 1
ATOM 1459 C CA . ILE A 1 185 ? 15.927 6.563 -0.951 1.00 47.16 185 ILE A CA 1
ATOM 1460 C C . ILE A 1 185 ? 16.618 7.807 -0.351 1.00 47.16 185 ILE A C 1
ATOM 1462 O O . ILE A 1 185 ? 17.670 8.231 -0.837 1.00 47.16 185 ILE A O 1
ATOM 1466 N N . ALA A 1 186 ? 16.031 8.412 0.686 1.00 46.25 186 ALA A N 1
ATOM 1467 C CA . ALA A 1 186 ? 16.599 9.563 1.392 1.00 46.25 186 ALA A CA 1
ATOM 1468 C C . ALA A 1 186 ? 17.605 9.133 2.480 1.00 46.25 186 ALA A C 1
ATOM 1470 O O . ALA A 1 186 ? 18.675 9.726 2.600 1.00 46.25 186 ALA A O 1
ATOM 1471 N N . GLU A 1 187 ? 17.310 8.059 3.212 1.00 47.12 187 GLU A N 1
ATOM 1472 C CA . GLU A 1 187 ? 18.145 7.468 4.265 1.00 47.12 187 GLU A CA 1
ATOM 1473 C C . GLU A 1 187 ? 19.438 6.856 3.710 1.00 47.12 187 GLU A C 1
ATOM 1475 O O . GLU A 1 187 ? 20.488 6.994 4.337 1.00 47.12 187 GLU A O 1
ATOM 1480 N N . GLU A 1 188 ? 19.423 6.293 2.493 1.00 48.41 188 GLU A N 1
ATOM 1481 C CA . GLU A 1 188 ? 20.654 5.891 1.789 1.00 48.41 188 GLU A CA 1
ATOM 1482 C C . GLU A 1 188 ? 21.583 7.079 1.468 1.00 48.41 188 GLU A C 1
ATOM 1484 O O . GLU A 1 188 ? 22.778 6.882 1.241 1.00 48.41 188 GLU A O 1
ATOM 1489 N N . LYS A 1 189 ? 21.068 8.319 1.448 1.00 49.97 189 LYS A N 1
ATOM 1490 C CA . LYS A 1 189 ? 21.822 9.517 1.035 1.00 49.97 189 LYS A CA 1
ATOM 1491 C C . LYS A 1 189 ? 22.220 10.455 2.174 1.00 49.97 189 LYS A C 1
ATOM 1493 O O . LYS A 1 189 ? 23.164 11.222 1.989 1.00 49.97 189 LYS A O 1
ATOM 1498 N N . SER A 1 190 ? 21.553 10.438 3.329 1.00 52.88 190 SER A N 1
ATOM 1499 C CA . SER A 1 190 ? 21.809 11.437 4.377 1.00 52.88 190 SER A CA 1
ATOM 1500 C C . SER A 1 190 ? 21.606 10.905 5.800 1.00 52.88 190 SER A C 1
ATOM 1502 O O . SER A 1 190 ? 20.513 10.982 6.336 1.00 52.88 190 SER A O 1
ATOM 1504 N N . ASN A 1 191 ? 22.695 10.432 6.411 1.00 49.06 191 ASN A N 1
ATOM 1505 C CA . ASN A 1 191 ? 22.992 10.411 7.854 1.00 49.06 191 ASN A CA 1
ATOM 1506 C C . ASN A 1 191 ? 21.886 9.919 8.850 1.00 49.06 191 ASN A C 1
ATOM 1508 O O . ASN A 1 191 ? 20.919 10.633 9.103 1.00 49.06 191 ASN A O 1
ATOM 1512 N N . PRO A 1 192 ? 22.072 8.786 9.563 1.00 50.44 192 PRO A N 1
ATOM 1513 C CA . PRO A 1 192 ? 21.039 8.148 10.404 1.00 50.44 192 PRO A CA 1
ATOM 1514 C C . PRO A 1 192 ? 20.682 8.850 11.736 1.00 50.44 192 PRO A C 1
ATOM 1516 O O . PRO A 1 192 ? 19.795 8.392 12.450 1.00 50.44 192 PRO A O 1
ATOM 1519 N N . ALA A 1 193 ? 21.341 9.952 12.112 1.00 45.66 193 ALA A N 1
ATOM 1520 C CA . ALA A 1 193 ? 21.179 10.565 13.440 1.00 45.66 193 ALA A CA 1
ATOM 1521 C C . ALA A 1 193 ? 19.964 11.511 13.589 1.00 45.66 193 ALA A C 1
ATOM 1523 O O . ALA A 1 193 ? 19.635 11.901 14.706 1.00 45.66 193 ALA A O 1
ATOM 1524 N N . THR A 1 194 ? 19.283 11.886 12.499 1.00 45.19 194 THR A N 1
ATOM 1525 C CA . THR A 1 194 ? 18.122 12.804 12.529 1.00 45.19 194 THR A CA 1
ATOM 1526 C C . THR A 1 194 ? 16.762 12.112 12.369 1.00 45.19 194 THR A C 1
ATOM 1528 O O . THR A 1 194 ? 15.739 12.787 12.403 1.00 45.19 194 THR A O 1
ATOM 1531 N N . ALA A 1 195 ? 16.723 10.785 12.209 1.00 47.12 195 ALA A N 1
ATOM 1532 C CA . ALA A 1 195 ? 15.506 10.035 11.864 1.00 47.12 195 ALA A CA 1
ATOM 1533 C C . ALA A 1 195 ? 14.655 9.583 13.072 1.00 47.12 195 ALA A C 1
ATOM 1535 O O . ALA A 1 195 ? 13.484 9.243 12.924 1.00 47.12 195 ALA A O 1
ATOM 1536 N N . ALA A 1 196 ? 15.210 9.593 14.286 1.00 44.22 196 ALA A N 1
ATOM 1537 C CA . ALA A 1 196 ? 14.651 8.852 15.421 1.00 44.22 196 ALA A CA 1
ATOM 1538 C C . ALA A 1 196 ? 13.536 9.564 16.223 1.00 44.22 196 ALA A C 1
ATOM 1540 O O . ALA A 1 196 ? 13.185 9.088 17.297 1.00 44.22 196 ALA A O 1
ATOM 1541 N N . SER A 1 197 ? 12.979 10.688 15.751 1.00 40.28 197 SER A N 1
ATOM 1542 C CA . SER A 1 197 ? 11.971 11.449 16.523 1.00 40.28 197 SER A CA 1
ATOM 1543 C C . SER A 1 197 ? 10.703 11.854 15.743 1.00 40.28 197 SER A C 1
ATOM 1545 O O . SER A 1 197 ? 9.880 12.598 16.267 1.00 40.28 197 SER A O 1
ATOM 1547 N N . ALA A 1 198 ? 10.485 11.378 14.503 1.00 53.84 198 ALA A N 1
ATOM 1548 C CA . ALA A 1 198 ? 9.239 11.698 13.774 1.00 53.84 198 ALA A CA 1
ATOM 1549 C C . ALA A 1 198 ? 8.789 10.734 12.651 1.00 53.84 198 ALA A C 1
ATOM 1551 O O . ALA A 1 198 ? 7.738 10.981 12.053 1.00 53.84 198 ALA A O 1
ATOM 1552 N N . ASN A 1 199 ? 9.518 9.659 12.327 1.00 66.88 199 ASN A N 1
ATOM 1553 C CA . ASN A 1 199 ? 9.139 8.805 11.193 1.00 66.88 199 ASN A CA 1
ATOM 1554 C C . ASN A 1 199 ? 8.216 7.663 11.617 1.00 66.88 199 ASN A C 1
ATOM 1556 O O . ASN A 1 199 ? 8.663 6.584 11.995 1.00 66.88 199 ASN A O 1
ATOM 1560 N N . LYS A 1 200 ? 6.908 7.928 11.529 1.00 85.56 200 LYS A N 1
ATOM 1561 C CA . LYS 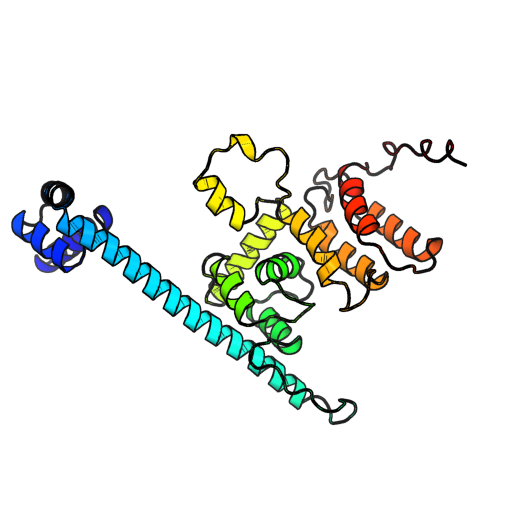A 1 200 ? 5.878 6.886 11.553 1.00 85.56 200 LYS A CA 1
ATOM 1562 C C . LYS A 1 200 ? 6.136 5.879 10.430 1.00 85.56 200 LYS A C 1
ATOM 1564 O O . LYS A 1 200 ? 6.328 6.296 9.286 1.00 85.56 200 LYS A O 1
ATOM 1569 N N . GLY A 1 201 ? 6.116 4.590 10.749 1.00 91.44 201 GLY A N 1
ATOM 1570 C CA . GLY A 1 201 ? 6.338 3.525 9.767 1.00 91.44 201 GLY A CA 1
ATOM 1571 C C . GLY A 1 201 ? 5.148 3.332 8.817 1.00 91.44 201 GLY A C 1
ATOM 1572 O O . GLY A 1 201 ? 4.122 4.014 8.913 1.00 91.44 201 GLY A O 1
ATOM 1573 N N . LEU A 1 202 ? 5.278 2.396 7.872 1.00 94.00 202 LEU A N 1
ATOM 1574 C CA . LEU A 1 202 ? 4.272 2.140 6.839 1.00 94.00 202 LEU A CA 1
ATOM 1575 C C . LEU A 1 202 ? 2.892 1.832 7.426 1.00 94.00 202 LEU A C 1
ATOM 1577 O O . LEU A 1 202 ? 1.909 2.382 6.938 1.00 94.00 202 LEU A O 1
ATOM 1581 N N . TYR A 1 203 ? 2.809 1.004 8.469 1.00 96.12 203 TYR A N 1
ATOM 1582 C CA . TYR A 1 203 ? 1.534 0.666 9.102 1.00 96.12 203 TYR A CA 1
ATOM 1583 C C . TYR A 1 203 ? 0.832 1.907 9.643 1.00 96.12 203 TYR A C 1
ATOM 1585 O O . TYR A 1 203 ? -0.331 2.151 9.335 1.00 96.12 203 TYR A O 1
ATOM 1593 N N . GLU A 1 204 ? 1.551 2.737 10.391 1.00 94.94 204 GLU A N 1
ATOM 1594 C CA . GLU A 1 204 ? 0.982 3.937 11.004 1.00 94.94 204 GLU A CA 1
ATOM 1595 C C . GLU A 1 204 ? 0.519 4.947 9.946 1.00 94.94 204 GLU A C 1
ATOM 1597 O O . GLU A 1 204 ? -0.553 5.538 10.070 1.00 94.94 204 GLU A O 1
ATOM 1602 N N . LYS A 1 205 ? 1.290 5.107 8.863 1.00 94.00 205 LYS A N 1
ATOM 1603 C CA . LYS A 1 205 ? 0.918 5.970 7.732 1.00 94.00 205 LYS A CA 1
ATOM 1604 C C . LYS A 1 205 ? -0.300 5.452 6.981 1.00 94.00 205 LYS A C 1
ATOM 1606 O O . LYS A 1 205 ? -1.159 6.244 6.596 1.00 94.00 205 LYS A O 1
ATOM 1611 N N . VAL A 1 206 ? -0.386 4.140 6.786 1.00 96.62 206 VAL A N 1
ATOM 1612 C CA . VAL A 1 206 ? -1.535 3.496 6.145 1.00 96.62 206 VAL A CA 1
ATOM 1613 C C . VAL A 1 206 ? -2.768 3.613 7.030 1.00 96.62 206 VAL A C 1
ATOM 1615 O O . VAL A 1 206 ? -3.813 4.011 6.532 1.00 96.62 206 VAL A O 1
ATOM 1618 N N . TYR A 1 207 ? -2.649 3.385 8.338 1.00 97.25 207 TYR A N 1
ATOM 1619 C CA . TYR A 1 207 ? -3.741 3.567 9.292 1.00 97.25 207 TYR A CA 1
ATOM 1620 C C . TYR A 1 207 ? -4.308 4.997 9.255 1.00 97.25 207 TYR A C 1
ATOM 1622 O O . TYR A 1 207 ? -5.522 5.188 9.184 1.00 97.25 207 TYR A O 1
ATOM 1630 N N . GLU A 1 208 ? -3.445 6.017 9.257 1.00 94.31 208 GLU A N 1
ATOM 1631 C CA . GLU A 1 208 ? -3.866 7.420 9.131 1.00 94.31 208 GLU A CA 1
ATOM 1632 C C . GLU A 1 208 ? -4.536 7.718 7.785 1.00 94.31 208 GLU A C 1
ATOM 1634 O O . GLU A 1 208 ? -5.541 8.433 7.729 1.00 94.31 208 GLU A O 1
ATOM 1639 N N . TYR A 1 209 ? -3.978 7.179 6.698 1.00 94.88 209 TYR A N 1
ATOM 1640 C CA . TYR A 1 209 ? -4.522 7.318 5.349 1.00 94.88 209 TYR A CA 1
ATOM 1641 C C . TYR A 1 209 ? -5.920 6.700 5.232 1.00 94.88 209 TYR A C 1
ATOM 1643 O O . TYR A 1 209 ? -6.813 7.325 4.651 1.00 94.88 209 TYR A O 1
ATOM 1651 N N . THR A 1 210 ? -6.134 5.529 5.838 1.00 96.19 210 THR A N 1
ATOM 1652 C CA . THR A 1 210 ? -7.391 4.775 5.773 1.00 96.19 210 THR A CA 1
ATOM 1653 C C . THR A 1 210 ? -8.593 5.603 6.223 1.00 96.19 210 THR A C 1
ATOM 1655 O O . THR A 1 210 ? -9.642 5.511 5.596 1.00 96.19 210 THR A O 1
ATOM 1658 N N . TYR A 1 211 ? -8.456 6.491 7.217 1.00 94.25 211 TYR A N 1
ATOM 1659 C CA . TYR A 1 211 ? -9.553 7.389 7.614 1.00 94.25 211 TYR A CA 1
ATOM 1660 C C . TYR A 1 211 ? -10.039 8.268 6.453 1.00 94.25 211 TYR A C 1
ATOM 1662 O O . TYR A 1 211 ? -11.240 8.427 6.236 1.00 94.25 211 TYR A O 1
ATOM 1670 N N . GLY A 1 212 ? -9.100 8.869 5.715 1.00 91.00 212 GLY A N 1
ATOM 1671 C CA . GLY A 1 212 ? -9.417 9.719 4.569 1.00 91.00 212 GLY A CA 1
ATOM 1672 C C . GLY A 1 212 ? -9.999 8.915 3.411 1.00 91.00 212 GLY A C 1
ATOM 1673 O O . GLY A 1 212 ? -10.970 9.358 2.807 1.00 91.00 212 GLY A O 1
ATOM 1674 N N . PHE A 1 213 ? -9.431 7.734 3.168 1.00 91.25 213 PHE A N 1
ATOM 1675 C CA . PHE A 1 213 ? -9.821 6.800 2.113 1.00 91.25 213 PHE A CA 1
ATOM 1676 C C . PHE A 1 213 ? -11.219 6.190 2.318 1.00 91.25 213 PHE A C 1
ATOM 1678 O O . PHE A 1 213 ? -11.989 6.054 1.372 1.00 91.25 213 PHE A O 1
ATOM 1685 N N . ALA A 1 214 ? -11.575 5.871 3.564 1.00 90.88 214 ALA A N 1
ATOM 1686 C CA . ALA A 1 214 ? -12.854 5.273 3.950 1.00 90.88 214 ALA A CA 1
ATOM 1687 C C . ALA A 1 214 ? -14.023 6.273 3.991 1.00 90.88 214 ALA A C 1
ATOM 1689 O O . ALA A 1 214 ? -15.200 5.891 4.065 1.00 90.88 214 ALA A O 1
ATOM 1690 N N . ARG A 1 215 ? -13.706 7.570 4.014 1.00 90.38 215 ARG A N 1
ATOM 1691 C CA . ARG A 1 215 ? -14.669 8.658 4.170 1.00 90.38 215 ARG A CA 1
ATOM 1692 C C . ARG A 1 215 ? -15.134 9.132 2.797 1.00 90.38 215 ARG A C 1
ATOM 1694 O O . ARG A 1 215 ? -14.324 9.494 1.952 1.00 90.38 215 ARG A O 1
ATOM 1701 N N . ARG A 1 216 ? -16.453 9.218 2.606 1.00 81.25 216 ARG A N 1
ATOM 1702 C CA . ARG A 1 216 ? -17.045 9.779 1.381 1.00 81.25 216 ARG A CA 1
ATOM 1703 C C . ARG A 1 216 ? -16.610 11.230 1.169 1.00 81.25 216 ARG A C 1
ATOM 1705 O O . ARG A 1 216 ? -16.469 11.994 2.130 1.00 81.25 216 ARG A O 1
ATOM 1712 N N . GLU A 1 217 ? -16.444 11.616 -0.091 1.00 78.75 217 GLU A N 1
ATOM 1713 C CA . GLU A 1 217 ? -16.073 12.978 -0.459 1.00 78.75 217 GLU A CA 1
ATOM 1714 C C . GLU A 1 217 ? -17.068 14.004 0.123 1.00 78.75 217 GLU A C 1
ATOM 1716 O O . GLU A 1 217 ? -18.277 13.777 0.180 1.00 78.75 217 GLU A O 1
ATOM 1721 N N . GLY A 1 218 ? -16.548 15.116 0.651 1.00 78.19 218 GLY A N 1
ATOM 1722 C CA . GLY A 1 218 ? -17.347 16.185 1.265 1.00 78.19 218 GLY A CA 1
ATOM 1723 C C . GLY A 1 218 ? -17.795 15.965 2.721 1.00 78.19 218 GLY A C 1
ATOM 1724 O O . GLY A 1 218 ? -18.130 16.939 3.396 1.00 78.19 218 GLY A O 1
ATOM 1725 N N . GLN A 1 219 ? -17.755 14.742 3.262 1.00 83.44 219 GLN A N 1
ATOM 1726 C CA . GLN A 1 219 ? -18.116 14.480 4.668 1.00 83.44 219 GLN A CA 1
ATOM 1727 C C . GLN A 1 219 ? -16.995 14.886 5.621 1.00 83.44 219 GLN A C 1
ATOM 1729 O O . GLN A 1 219 ? -15.841 14.715 5.277 1.00 83.44 219 GLN A O 1
ATOM 1734 N N . LYS A 1 220 ? -17.263 15.390 6.833 1.00 84.62 220 LYS A N 1
ATOM 1735 C CA . LYS A 1 220 ? -16.193 15.743 7.805 1.00 84.62 220 LYS A CA 1
ATOM 1736 C C . LYS A 1 220 ? -15.771 14.576 8.708 1.00 84.62 220 LYS A C 1
ATOM 1738 O O . LYS A 1 220 ? -14.634 14.553 9.177 1.00 84.62 220 LYS A O 1
ATOM 1743 N N . SER A 1 221 ? -16.668 13.620 8.913 1.00 89.69 221 SER A N 1
ATOM 1744 C CA . SER A 1 221 ? -16.508 12.452 9.780 1.00 89.69 221 SER A CA 1
ATOM 1745 C C . SER A 1 221 ? -16.701 11.153 8.999 1.00 89.69 221 SER A C 1
ATOM 1747 O O . SER A 1 221 ? -17.336 11.141 7.943 1.00 89.69 221 SER A O 1
ATOM 1749 N N . LEU A 1 222 ? -16.134 10.064 9.514 1.00 93.50 222 LEU A N 1
ATOM 1750 C CA . LEU A 1 222 ? -16.275 8.723 8.956 1.00 93.50 222 LEU A CA 1
ATOM 1751 C C . LEU A 1 222 ? -17.538 8.057 9.518 1.00 93.50 222 LEU A C 1
ATOM 1753 O O . LEU A 1 222 ? -17.741 8.044 10.731 1.00 93.50 222 LEU A O 1
ATOM 1757 N N . ALA A 1 223 ? -18.399 7.515 8.654 1.00 94.56 223 ALA A N 1
ATOM 1758 C CA . ALA A 1 223 ? -19.578 6.768 9.095 1.00 94.56 223 ALA A CA 1
ATOM 1759 C C . ALA A 1 223 ? -19.161 5.583 9.981 1.00 94.56 223 ALA A C 1
ATOM 1761 O O . ALA A 1 223 ? -18.156 4.934 9.689 1.00 94.56 223 ALA A O 1
ATOM 1762 N N . LEU A 1 224 ? -19.923 5.310 11.047 1.00 94.69 224 LEU A N 1
ATOM 1763 C CA . LEU A 1 224 ? -19.542 4.299 12.035 1.00 94.69 224 LEU A CA 1
ATOM 1764 C C . LEU A 1 224 ? -19.330 2.926 11.389 1.00 94.69 224 LEU A C 1
ATOM 1766 O O . LEU A 1 224 ? -18.296 2.317 11.615 1.00 94.69 224 LEU A O 1
ATOM 1770 N N . GLU A 1 225 ? -20.251 2.476 10.538 1.00 94.12 225 GLU A N 1
ATOM 1771 C CA . GLU A 1 225 ? -20.159 1.175 9.858 1.00 94.12 225 GLU A CA 1
ATOM 1772 C C . GLU A 1 225 ? -18.855 1.024 9.062 1.00 94.12 225 GLU A C 1
ATOM 1774 O O . GLU A 1 225 ? -18.159 0.020 9.204 1.00 94.12 225 GLU A O 1
ATOM 1779 N N . ASN A 1 226 ? -18.462 2.060 8.312 1.00 93.81 226 ASN A N 1
ATOM 1780 C CA . ASN A 1 226 ? -17.188 2.068 7.596 1.00 93.81 226 ASN A CA 1
ATOM 1781 C C . ASN A 1 226 ? -16.008 2.032 8.573 1.00 93.81 226 ASN A C 1
ATOM 1783 O O . ASN A 1 226 ? -15.060 1.289 8.349 1.00 93.81 226 ASN A O 1
ATOM 1787 N N . ALA A 1 227 ? -16.049 2.817 9.653 1.00 96.44 227 ALA A N 1
ATOM 1788 C CA . ALA A 1 227 ? -14.979 2.814 10.648 1.00 96.44 227 ALA A CA 1
ATOM 1789 C C . ALA A 1 227 ? -14.781 1.417 11.257 1.00 96.44 227 ALA A C 1
ATOM 1791 O O . ALA A 1 227 ? -13.650 0.945 11.326 1.00 96.44 227 ALA A O 1
ATOM 1792 N N . LEU A 1 228 ? -15.873 0.739 11.627 1.00 96.19 228 LEU A N 1
ATOM 1793 C CA . LEU A 1 228 ? -15.842 -0.622 12.164 1.00 96.19 228 LEU A CA 1
ATOM 1794 C C . LEU A 1 228 ? -15.253 -1.612 11.147 1.00 96.19 228 LEU A C 1
ATOM 1796 O O . LEU A 1 228 ? -14.342 -2.355 11.499 1.00 96.19 228 LEU A O 1
ATOM 1800 N N . ALA A 1 229 ? -15.706 -1.571 9.889 1.00 95.69 229 ALA A N 1
ATOM 1801 C CA . ALA A 1 229 ? -15.208 -2.455 8.834 1.00 95.69 229 ALA A CA 1
ATOM 1802 C C . ALA A 1 229 ? -13.712 -2.243 8.542 1.00 95.69 229 ALA A C 1
ATOM 1804 O O . ALA A 1 229 ? -12.951 -3.199 8.418 1.00 95.69 229 ALA A O 1
ATOM 1805 N N . PHE A 1 230 ? -13.255 -0.988 8.476 1.00 96.69 230 PHE A N 1
ATOM 1806 C CA . PHE A 1 230 ? -11.838 -0.704 8.258 1.00 96.69 230 PHE A CA 1
ATOM 1807 C C . PHE A 1 230 ? -10.975 -1.034 9.475 1.00 96.69 230 PHE A C 1
ATOM 1809 O O . PHE A 1 230 ? -9.828 -1.428 9.286 1.00 96.69 230 PHE A O 1
ATOM 1816 N N . TRP A 1 231 ? -11.493 -0.913 10.701 1.00 97.44 231 TRP A N 1
ATOM 1817 C CA . TRP A 1 231 ? -10.788 -1.386 11.893 1.00 97.44 231 TRP A CA 1
ATOM 1818 C C . TRP A 1 231 ? -10.638 -2.906 11.918 1.00 97.44 231 TRP A C 1
ATOM 1820 O O . TRP A 1 231 ? -9.537 -3.371 12.207 1.00 97.44 231 TRP A O 1
ATOM 1830 N N . ASP A 1 232 ? -11.678 -3.659 11.544 1.00 96.19 232 ASP A N 1
ATOM 1831 C CA . ASP A 1 232 ? -11.597 -5.120 11.382 1.00 96.19 232 ASP A CA 1
ATOM 1832 C C . ASP A 1 232 ? -10.542 -5.529 10.347 1.00 96.19 232 ASP A C 1
ATOM 1834 O O . ASP A 1 232 ? -9.909 -6.571 10.483 1.00 96.19 232 ASP A O 1
ATOM 1838 N N . LEU A 1 233 ? -10.319 -4.692 9.331 1.00 96.06 233 LEU A N 1
ATOM 1839 C CA . LEU A 1 233 ? -9.324 -4.946 8.296 1.00 96.06 233 LEU A CA 1
ATOM 1840 C C . LEU A 1 233 ? -7.898 -4.548 8.711 1.00 96.06 233 LEU A C 1
ATOM 1842 O O . LEU A 1 233 ? -6.952 -5.303 8.493 1.00 96.06 233 LEU A O 1
ATOM 1846 N N . VAL A 1 234 ? -7.716 -3.338 9.251 1.00 96.50 234 VAL A N 1
ATOM 1847 C CA . VAL A 1 234 ? -6.380 -2.753 9.453 1.00 96.50 234 VAL A CA 1
ATOM 1848 C C . VAL A 1 234 ? -5.753 -3.151 10.786 1.00 96.50 234 VAL A C 1
ATOM 1850 O O . VAL A 1 234 ? -4.551 -3.387 10.826 1.00 96.50 234 VAL A O 1
ATOM 1853 N N . LEU A 1 235 ? -6.525 -3.256 11.875 1.00 95.75 235 LEU A N 1
ATOM 1854 C CA . LEU A 1 235 ? -5.956 -3.493 13.208 1.00 95.75 235 LEU A CA 1
ATOM 1855 C C . LEU A 1 235 ? -5.292 -4.863 13.358 1.00 95.75 235 LEU A C 1
ATOM 1857 O O . LEU A 1 235 ? -4.214 -4.896 13.951 1.00 95.75 235 LEU A O 1
ATOM 1861 N N . PRO A 1 236 ? -5.825 -5.961 12.783 1.00 94.31 236 PRO A N 1
ATOM 1862 C CA . PRO A 1 236 ? -5.131 -7.247 12.810 1.00 94.31 236 PRO A CA 1
ATOM 1863 C C . PRO A 1 236 ? -3.764 -7.233 12.114 1.00 94.31 236 PRO A C 1
ATOM 1865 O O . PRO A 1 236 ? -2.938 -8.102 12.372 1.00 94.31 236 PRO A O 1
ATOM 1868 N N . ALA A 1 237 ? -3.503 -6.250 11.244 1.00 93.88 237 ALA A N 1
ATOM 1869 C CA . ALA A 1 237 ? -2.200 -6.054 10.614 1.00 93.88 237 ALA A CA 1
ATOM 1870 C C . ALA A 1 237 ? -1.242 -5.170 11.437 1.00 93.88 237 ALA A C 1
ATOM 1872 O O . ALA A 1 237 ? -0.115 -4.931 10.997 1.00 93.88 237 ALA A O 1
ATOM 1873 N N . SER A 1 238 ? -1.662 -4.667 12.605 1.00 93.25 238 SER A N 1
ATOM 1874 C CA . SER A 1 238 ? -0.797 -3.884 13.490 1.00 93.25 238 SER A CA 1
ATOM 1875 C C . SER A 1 238 ? 0.326 -4.750 14.062 1.00 93.25 238 SER A C 1
ATOM 1877 O O . SER A 1 238 ? 0.044 -5.832 14.577 1.00 93.25 238 SER A O 1
ATOM 1879 N N . PRO A 1 239 ? 1.572 -4.248 14.132 1.00 88.75 239 PRO A N 1
ATOM 1880 C CA . PRO A 1 239 ? 2.658 -4.942 14.826 1.00 88.75 239 PRO A CA 1
ATOM 1881 C C . PRO A 1 239 ? 2.396 -5.180 16.321 1.00 88.75 239 PRO A C 1
ATOM 1883 O O . PRO A 1 239 ? 3.066 -6.002 16.938 1.00 88.75 239 PRO A O 1
ATOM 1886 N N . THR A 1 240 ? 1.475 -4.422 16.928 1.00 89.12 240 THR A N 1
ATOM 1887 C CA . THR A 1 240 ? 1.113 -4.535 18.351 1.00 89.12 240 THR A CA 1
ATOM 1888 C C . THR A 1 240 ? -0.153 -5.355 18.594 1.00 89.12 240 THR A C 1
ATOM 1890 O O . THR A 1 240 ? -0.540 -5.519 19.756 1.00 89.12 240 THR A O 1
ATOM 1893 N N . PHE A 1 241 ? -0.799 -5.844 17.529 1.00 91.06 241 PHE A N 1
ATOM 1894 C CA . PHE A 1 241 ? -1.989 -6.678 17.629 1.00 91.06 241 PHE A CA 1
ATOM 1895 C C . PHE A 1 241 ? -1.599 -8.135 17.866 1.00 91.06 241 PHE A C 1
ATOM 1897 O O . PHE A 1 241 ? -0.761 -8.704 17.162 1.00 91.06 241 PHE A O 1
ATOM 1904 N N . ASP A 1 242 ? -2.223 -8.738 18.868 1.00 86.81 242 ASP A N 1
ATOM 1905 C CA . ASP A 1 242 ? -2.043 -10.139 19.194 1.00 86.81 242 ASP A CA 1
ATOM 1906 C C . ASP A 1 242 ? -3.099 -10.994 18.487 1.00 86.81 242 ASP A C 1
ATOM 1908 O O . ASP A 1 242 ? -4.258 -11.055 18.909 1.00 86.81 242 ASP A O 1
ATOM 1912 N N . SER A 1 243 ? -2.696 -11.631 17.384 1.00 77.31 243 SER A N 1
ATOM 1913 C CA . SER A 1 243 ? -3.547 -12.556 16.630 1.00 77.31 243 SER A CA 1
ATOM 1914 C C . SER A 1 243 ? -3.496 -13.992 17.163 1.00 77.31 243 SER A C 1
ATOM 1916 O O . SER A 1 243 ? -4.500 -14.691 17.089 1.00 77.31 243 SER A O 1
ATOM 1918 N N . ASP A 1 244 ? -2.351 -14.436 17.703 1.00 69.25 244 ASP A N 1
ATOM 1919 C CA . ASP A 1 244 ? -2.050 -15.860 17.956 1.00 69.25 244 ASP A CA 1
ATOM 1920 C C . ASP A 1 244 ? -1.136 -16.096 19.181 1.00 69.25 244 ASP A C 1
ATOM 1922 O O . ASP A 1 244 ? -0.366 -17.059 19.235 1.00 69.25 244 ASP A O 1
ATOM 1926 N N . GLY A 1 245 ? -1.166 -15.207 20.174 1.00 67.62 245 GLY A N 1
ATOM 1927 C CA . GLY A 1 245 ? -0.252 -15.230 21.321 1.00 67.62 245 GLY A CA 1
ATOM 1928 C C . GLY A 1 245 ? 1.160 -14.751 20.968 1.00 67.62 245 GLY A C 1
ATOM 1929 O O . GLY A 1 245 ? 2.137 -15.199 21.572 1.00 67.62 245 GLY A O 1
ATOM 1930 N N . ASN A 1 246 ? 1.287 -13.866 19.973 1.00 68.31 246 ASN A N 1
ATOM 1931 C CA . ASN A 1 246 ? 2.568 -13.345 19.479 1.00 68.31 246 ASN A CA 1
ATOM 1932 C C . ASN A 1 246 ? 3.206 -12.307 20.428 1.00 68.31 246 ASN A C 1
ATOM 1934 O O . ASN A 1 246 ? 4.307 -11.823 20.161 1.00 68.31 246 ASN A O 1
ATOM 1938 N N . GLY A 1 247 ? 2.534 -11.986 21.539 1.00 69.38 247 GLY A N 1
ATOM 1939 C CA . GLY A 1 247 ? 2.998 -11.026 22.538 1.00 69.38 247 GLY A CA 1
ATOM 1940 C C . GLY A 1 247 ? 2.559 -9.582 22.283 1.00 69.38 247 GLY A C 1
ATOM 1941 O O . GLY A 1 247 ? 3.081 -8.678 22.938 1.00 69.38 247 GLY A O 1
ATOM 1942 N N . GLY A 1 248 ? 1.624 -9.351 21.355 1.00 78.44 248 GLY A N 1
ATOM 1943 C CA . GLY A 1 248 ? 0.909 -8.084 21.233 1.00 78.44 248 GLY A CA 1
ATOM 1944 C C . GLY A 1 248 ? 0.109 -7.749 22.499 1.00 78.44 248 GLY A C 1
ATOM 1945 O O . GLY A 1 248 ? -0.166 -8.605 23.339 1.00 78.44 248 GLY A O 1
ATOM 1946 N N . LYS A 1 249 ? -0.246 -6.473 22.665 1.00 80.44 249 LYS A N 1
ATOM 1947 C CA . LYS A 1 249 ? -0.986 -6.005 23.853 1.00 80.44 249 LYS A CA 1
ATOM 1948 C C . LYS A 1 249 ? -2.482 -5.849 23.609 1.00 80.44 249 LYS A C 1
ATOM 1950 O O . LYS A 1 249 ? -3.268 -5.944 24.552 1.00 80.44 249 LYS A O 1
ATOM 1955 N N . PHE A 1 250 ? -2.844 -5.593 22.353 1.00 89.81 250 PHE A N 1
ATOM 1956 C CA . PHE A 1 250 ? -4.215 -5.401 21.917 1.00 89.81 250 PHE A CA 1
ATOM 1957 C C . PHE A 1 250 ? -4.692 -6.629 21.148 1.00 89.81 250 PHE A C 1
ATOM 1959 O O . PHE A 1 250 ? -4.006 -7.101 20.250 1.00 89.81 250 PHE A O 1
ATOM 1966 N N . THR A 1 251 ? -5.859 -7.149 21.496 1.00 91.19 251 THR A N 1
ATOM 1967 C CA . THR A 1 251 ? -6.391 -8.432 21.019 1.00 91.19 251 THR A CA 1
ATOM 1968 C C . THR A 1 251 ? -7.731 -8.236 20.315 1.00 91.19 251 THR A C 1
ATOM 1970 O O . THR A 1 251 ? -8.387 -7.198 20.460 1.00 91.19 251 THR A O 1
ATOM 1973 N N . GLN A 1 252 ? -8.208 -9.282 19.632 1.00 92.19 252 GLN A N 1
ATOM 1974 C CA . GLN A 1 252 ? -9.557 -9.293 19.056 1.00 92.19 252 GLN A CA 1
ATOM 1975 C C . GLN A 1 252 ? -10.647 -9.020 20.105 1.00 92.19 252 GLN A C 1
ATOM 1977 O O . GLN A 1 252 ? -11.609 -8.315 19.819 1.00 92.19 252 GLN A O 1
ATOM 1982 N N . GLN A 1 253 ? -10.475 -9.495 21.342 1.00 91.00 253 GLN A N 1
ATOM 1983 C CA . GLN A 1 253 ? -11.443 -9.262 22.416 1.00 91.00 253 GLN A CA 1
ATOM 1984 C C . GLN A 1 253 ? -11.632 -7.766 22.707 1.00 91.00 253 GLN A C 1
ATOM 1986 O O . GLN A 1 253 ? -12.758 -7.301 22.877 1.00 91.00 253 GLN A O 1
ATOM 1991 N N . GLN A 1 254 ? -10.543 -6.998 22.771 1.00 92.38 254 GLN A N 1
ATOM 1992 C CA . GLN A 1 254 ? -10.616 -5.561 23.047 1.00 92.38 254 GLN A CA 1
ATOM 1993 C C . GLN A 1 254 ? -11.184 -4.794 21.852 1.00 92.38 254 GLN A C 1
ATOM 1995 O O . GLN A 1 254 ? -11.938 -3.838 22.047 1.00 92.38 254 GLN A O 1
ATOM 2000 N N . LEU A 1 255 ? -10.884 -5.239 20.627 1.00 94.38 255 LEU A N 1
ATOM 2001 C CA . LEU A 1 255 ? -11.524 -4.712 19.424 1.00 94.38 255 LEU A CA 1
ATOM 2002 C C . LEU A 1 255 ? -13.042 -4.930 19.466 1.00 94.38 255 LEU A C 1
ATOM 2004 O O . LEU A 1 255 ? -13.803 -3.990 19.249 1.00 94.38 255 LEU A O 1
ATOM 2008 N N . ASP A 1 256 ? -13.497 -6.131 19.814 1.00 94.56 256 ASP A N 1
ATOM 2009 C CA . ASP A 1 256 ? -14.925 -6.445 19.899 1.00 94.56 256 ASP A CA 1
ATOM 2010 C C . ASP A 1 256 ? -15.633 -5.607 20.975 1.00 94.56 256 ASP A C 1
ATOM 2012 O O . ASP A 1 256 ? -16.719 -5.073 20.728 1.00 94.56 256 ASP A O 1
ATOM 2016 N N . LEU A 1 257 ? -14.997 -5.408 22.137 1.00 93.38 257 LEU A N 1
ATOM 2017 C CA . LEU A 1 257 ? -15.500 -4.518 23.191 1.00 93.38 257 LEU A CA 1
ATOM 2018 C C . LEU A 1 257 ? -15.610 -3.065 22.711 1.00 93.38 257 LEU A C 1
ATOM 2020 O O . LEU A 1 257 ? -16.629 -2.415 22.954 1.00 93.38 257 LEU A O 1
ATOM 2024 N N . TRP A 1 258 ? -14.603 -2.562 21.991 1.00 93.69 258 TRP A N 1
ATOM 2025 C CA . TRP A 1 258 ? -14.630 -1.222 21.402 1.00 93.69 258 TRP A CA 1
ATOM 2026 C C . TRP A 1 258 ? -15.780 -1.059 20.403 1.00 93.69 258 TRP A C 1
ATOM 2028 O O . TRP A 1 258 ? -16.561 -0.108 20.484 1.00 93.69 258 TRP A O 1
ATOM 2038 N N . LYS A 1 259 ? -15.947 -2.025 19.495 1.00 94.38 259 LYS A N 1
ATOM 2039 C CA . LYS A 1 259 ? -17.034 -2.031 18.507 1.00 94.38 259 LYS A CA 1
ATOM 2040 C C . LYS A 1 259 ? -18.405 -2.087 19.183 1.00 94.38 259 LYS A C 1
ATOM 2042 O O . LYS A 1 259 ? -19.323 -1.364 18.780 1.00 94.38 259 LYS A O 1
ATOM 2047 N N . GLN A 1 260 ? -18.546 -2.904 20.229 1.00 93.94 260 GLN A N 1
ATOM 2048 C CA . GLN A 1 260 ? -19.767 -2.986 21.025 1.00 93.94 260 GLN A CA 1
ATOM 2049 C C . GLN A 1 260 ? -20.079 -1.647 21.702 1.00 93.94 260 GLN A C 1
ATOM 2051 O O . GLN A 1 260 ? -21.212 -1.169 21.606 1.00 93.94 260 GLN A O 1
ATOM 2056 N N . PHE A 1 261 ? -19.086 -1.024 22.344 1.00 93.31 261 PHE A N 1
ATOM 2057 C CA . PHE A 1 261 ? -19.224 0.288 22.973 1.00 93.31 261 PHE A CA 1
ATOM 2058 C C . PHE A 1 261 ? -19.688 1.341 21.963 1.00 93.31 261 PHE A C 1
ATOM 2060 O O . PHE A 1 261 ? -20.693 2.015 22.197 1.00 93.31 261 PHE A O 1
ATOM 2067 N N . LEU A 1 262 ? -19.026 1.441 20.808 1.00 93.12 262 LEU A N 1
ATOM 2068 C CA . LEU A 1 262 ? -19.413 2.403 19.781 1.00 93.12 262 LEU A CA 1
ATOM 2069 C C . LEU A 1 262 ? -20.841 2.167 19.281 1.00 93.12 262 LEU A C 1
ATOM 2071 O O . LEU A 1 262 ? -21.616 3.116 19.166 1.00 93.12 262 LEU A O 1
ATOM 2075 N N . THR A 1 263 ? -21.221 0.913 19.051 1.00 91.94 263 THR A N 1
ATOM 2076 C CA . THR A 1 263 ? -22.555 0.569 18.544 1.00 91.94 263 THR A CA 1
ATOM 2077 C C . THR A 1 263 ? -23.655 0.852 19.571 1.00 91.94 263 THR A C 1
ATOM 2079 O O . THR A 1 263 ? -24.713 1.367 19.215 1.00 91.94 263 THR A O 1
ATOM 2082 N N . GLN A 1 264 ? -23.418 0.545 20.850 1.00 92.44 264 GLN A N 1
ATOM 2083 C CA . GLN A 1 264 ? -24.451 0.596 21.892 1.00 92.44 264 GLN A CA 1
ATOM 2084 C C . GLN A 1 264 ? -24.506 1.935 22.636 1.00 92.44 264 GLN A C 1
ATOM 2086 O O . GLN A 1 264 ? -25.594 2.404 22.956 1.00 92.44 264 GLN A O 1
ATOM 2091 N N . GLN A 1 265 ? -23.357 2.556 22.911 1.00 88.81 265 GLN A N 1
ATOM 2092 C CA . GLN A 1 265 ? -23.263 3.715 23.808 1.00 88.81 265 GLN A CA 1
ATOM 2093 C C . GLN A 1 265 ? -23.179 5.048 23.068 1.00 88.81 265 GLN A C 1
ATOM 2095 O O . GLN A 1 265 ? -23.650 6.066 23.570 1.00 88.81 265 GLN A O 1
ATOM 2100 N N . THR A 1 266 ? -22.623 5.074 21.852 1.00 85.38 266 THR A N 1
ATOM 2101 C CA . THR A 1 266 ? -22.511 6.337 21.095 1.00 85.38 266 THR A CA 1
ATOM 2102 C C . THR A 1 266 ? -23.743 6.650 20.249 1.00 85.38 266 THR A C 1
ATOM 2104 O O . THR A 1 266 ? -23.830 7.738 19.679 1.00 85.38 266 THR A O 1
ATOM 2107 N N . GLY A 1 267 ? -24.702 5.722 20.163 1.00 81.69 267 GLY A N 1
ATOM 2108 C CA . GLY A 1 267 ? -25.917 5.878 19.362 1.00 81.69 267 GLY A CA 1
ATOM 2109 C C . GLY A 1 267 ? -25.648 5.944 17.856 1.00 81.69 267 GLY A C 1
ATOM 2110 O O . GLY A 1 267 ? -26.348 6.664 17.148 1.00 81.69 267 GLY A O 1
ATOM 2111 N N . GLY A 1 268 ? -24.609 5.257 17.370 1.00 81.75 268 GLY A N 1
ATOM 2112 C CA . GLY A 1 268 ? -24.276 5.230 15.943 1.00 81.75 268 GLY A CA 1
ATOM 2113 C C . GLY A 1 268 ? -23.570 6.489 15.427 1.00 81.75 268 GLY A C 1
ATOM 2114 O O . GLY A 1 268 ? -23.609 6.770 14.228 1.00 81.75 268 GLY A O 1
ATOM 2115 N N . ARG A 1 269 ? -22.959 7.290 16.310 1.00 89.75 269 ARG A N 1
ATOM 2116 C CA . ARG A 1 269 ? -22.279 8.531 15.912 1.00 89.75 269 ARG A CA 1
ATOM 2117 C C . ARG A 1 269 ? -21.087 8.248 14.998 1.00 89.75 269 ARG A C 1
ATOM 2119 O O . ARG A 1 269 ? -20.337 7.297 15.191 1.00 89.75 269 ARG A O 1
ATOM 2126 N N . ALA A 1 270 ? -20.901 9.129 14.018 1.00 92.62 270 ALA A N 1
ATOM 2127 C CA . ALA A 1 270 ? -19.754 9.093 13.122 1.00 92.62 270 ALA A CA 1
ATOM 2128 C C . ALA A 1 270 ? -18.433 9.307 13.885 1.00 92.62 270 ALA A C 1
ATOM 2130 O O . ALA A 1 270 ? -18.369 10.095 14.831 1.00 92.62 270 ALA A O 1
ATOM 2131 N N . VAL A 1 271 ? -17.373 8.646 13.428 1.00 95.44 271 VAL A N 1
ATOM 2132 C CA . VAL A 1 271 ? -16.032 8.699 14.015 1.00 95.44 271 VAL A CA 1
ATOM 2133 C C . VAL A 1 271 ? -15.284 9.920 13.481 1.00 95.44 271 VAL A C 1
ATOM 2135 O O . VAL A 1 271 ? -15.254 10.181 12.274 1.00 95.44 271 VAL A O 1
ATOM 2138 N N . SER A 1 272 ? -14.686 10.697 14.385 1.00 94.50 272 SER A N 1
ATOM 2139 C CA . SER A 1 272 ? -13.856 11.850 14.029 1.00 94.50 272 SER A CA 1
ATOM 2140 C C . SER A 1 272 ? -12.421 11.427 13.691 1.00 94.50 272 SER A C 1
ATOM 2142 O O . SER A 1 272 ? -11.964 10.362 14.107 1.00 94.50 272 SER A O 1
ATOM 2144 N N . LYS A 1 273 ? -11.678 12.282 12.975 1.00 93.69 273 LYS A N 1
ATOM 2145 C CA . LYS A 1 273 ? -10.256 12.035 12.680 1.00 93.69 273 LYS A CA 1
ATOM 2146 C C . LYS A 1 273 ? -9.423 11.908 13.957 1.00 93.69 273 LYS A C 1
ATOM 2148 O O . LYS A 1 273 ? -8.505 11.095 14.001 1.00 93.69 273 LYS A O 1
ATOM 2153 N N . ASP A 1 274 ? -9.741 12.718 14.962 1.00 94.19 274 ASP A N 1
ATOM 2154 C CA . ASP A 1 274 ? -9.046 12.725 16.247 1.00 94.19 274 ASP A CA 1
ATOM 2155 C C . ASP A 1 274 ? -9.252 11.393 16.975 1.00 94.19 274 ASP A C 1
ATOM 2157 O O . ASP A 1 274 ? -8.281 10.692 17.233 1.00 94.19 274 ASP A O 1
ATOM 2161 N N . THR A 1 275 ? -10.510 10.961 17.128 1.00 94.69 275 THR A N 1
ATOM 2162 C CA . THR A 1 275 ? -10.865 9.651 17.700 1.00 94.69 275 THR A CA 1
ATOM 2163 C C . THR A 1 275 ? -10.177 8.501 16.966 1.00 94.69 275 THR A C 1
ATOM 2165 O O . THR A 1 275 ? -9.596 7.630 17.601 1.00 94.69 275 THR A O 1
ATOM 2168 N N . TRP A 1 276 ? -10.203 8.499 15.627 1.00 96.06 276 TRP A N 1
ATOM 2169 C CA . TRP A 1 276 ? -9.513 7.481 14.829 1.00 96.06 276 TRP A CA 1
ATOM 2170 C C . TRP A 1 276 ? -8.010 7.451 15.124 1.00 96.06 276 TRP A C 1
ATOM 2172 O O . TRP A 1 276 ? -7.442 6.379 15.313 1.00 96.06 276 TRP A O 1
ATOM 2182 N N . THR A 1 277 ? -7.369 8.620 15.176 1.00 93.12 277 THR A N 1
ATOM 2183 C CA . THR A 1 277 ? -5.916 8.740 15.363 1.00 93.12 277 THR A CA 1
ATOM 2184 C C . THR A 1 277 ? -5.503 8.333 16.776 1.00 93.12 277 THR A C 1
ATOM 2186 O O . THR A 1 277 ? -4.618 7.498 16.922 1.00 93.12 277 THR A O 1
ATOM 2189 N N . GLN A 1 278 ? -6.183 8.855 17.800 1.00 93.62 278 GLN A N 1
ATOM 2190 C CA . GLN A 1 278 ? -5.916 8.534 19.205 1.00 93.62 278 GLN A CA 1
ATOM 2191 C C . GLN A 1 278 ? -6.168 7.059 19.521 1.00 93.62 278 GLN A C 1
ATOM 2193 O O . GLN A 1 278 ? -5.452 6.473 20.328 1.00 93.62 278 GLN A O 1
ATOM 2198 N N . PHE A 1 279 ? -7.140 6.429 18.853 1.00 95.19 279 PHE A N 1
ATOM 2199 C CA . PHE A 1 279 ? -7.412 5.011 19.058 1.00 95.19 279 PHE A CA 1
ATOM 2200 C C . PHE A 1 279 ? -6.216 4.123 18.689 1.00 95.19 279 PHE A C 1
ATOM 2202 O O . PHE A 1 279 ? -5.963 3.129 19.365 1.00 95.19 279 PHE A O 1
ATOM 2209 N N . LEU A 1 280 ? -5.423 4.499 17.677 1.00 94.38 280 LEU A N 1
ATOM 2210 C CA . LEU A 1 280 ? -4.195 3.768 17.364 1.00 94.38 280 LEU A CA 1
ATOM 2211 C C . LEU A 1 280 ? -3.189 3.842 18.514 1.00 94.38 280 LEU A C 1
ATOM 2213 O O . LEU A 1 280 ? -2.603 2.820 18.863 1.00 94.38 280 LEU A O 1
ATOM 2217 N N . ASP A 1 281 ? -2.989 5.018 19.102 1.00 91.50 281 ASP A N 1
ATOM 2218 C CA . ASP A 1 281 ? -2.050 5.179 20.214 1.00 91.50 281 ASP A CA 1
ATOM 2219 C C . ASP A 1 281 ? -2.534 4.402 21.449 1.00 91.50 281 ASP A C 1
ATOM 2221 O O . ASP A 1 281 ? -1.765 3.631 22.025 1.00 91.50 281 ASP A O 1
ATOM 2225 N N . PHE A 1 282 ? -3.840 4.442 21.735 1.00 92.00 282 PHE A N 1
ATOM 2226 C CA . PHE A 1 282 ? -4.470 3.592 22.747 1.00 92.00 282 PHE A CA 1
ATOM 2227 C C . PHE A 1 282 ? -4.167 2.101 22.527 1.00 92.00 282 PHE A C 1
ATOM 2229 O O . PHE A 1 282 ? -3.727 1.424 23.455 1.00 92.00 282 PHE A O 1
ATOM 2236 N N . THR A 1 283 ? -4.306 1.583 21.297 1.00 92.12 283 THR A N 1
ATOM 2237 C CA . THR A 1 283 ? -4.022 0.162 20.997 1.00 92.12 283 THR A CA 1
ATOM 2238 C C . THR A 1 283 ? -2.550 -0.241 21.180 1.00 92.12 283 THR A C 1
ATOM 2240 O O . THR A 1 283 ? -2.245 -1.428 21.282 1.00 92.12 283 THR A O 1
ATOM 2243 N N . LYS A 1 284 ? -1.609 0.713 21.219 1.00 89.12 284 LYS A N 1
ATOM 2244 C CA . LYS A 1 284 ? -0.181 0.436 21.478 1.00 89.12 284 LYS A CA 1
ATOM 2245 C C . LYS A 1 284 ? 0.140 0.395 22.972 1.00 89.12 284 LYS A C 1
ATOM 2247 O O . LYS A 1 284 ? 1.100 -0.263 23.389 1.00 89.12 284 LYS A O 1
ATOM 2252 N N . GLU A 1 285 ? -0.624 1.130 23.770 1.00 87.25 285 GLU A N 1
ATOM 2253 C CA . GLU A 1 285 ? -0.346 1.342 25.187 1.00 87.25 285 GLU A CA 1
ATOM 2254 C C . GLU A 1 285 ? -1.134 0.389 26.080 1.00 87.25 285 GLU A C 1
ATOM 2256 O O . GLU A 1 285 ? -0.557 -0.167 27.018 1.00 87.25 285 GLU A O 1
ATOM 2261 N N . ILE A 1 286 ? -2.414 0.171 25.775 1.00 86.94 286 ILE A N 1
ATOM 2262 C CA . ILE A 1 286 ? -3.347 -0.569 26.622 1.00 86.94 286 ILE A CA 1
ATOM 2263 C C . ILE A 1 286 ? -2.997 -2.059 26.720 1.00 86.94 286 ILE A C 1
ATOM 2265 O O . ILE A 1 286 ? -2.675 -2.702 25.724 1.00 86.94 286 ILE A O 1
ATOM 2269 N N . ASN A 1 287 ? -3.085 -2.623 27.923 1.00 80.56 287 ASN A N 1
ATOM 2270 C CA . ASN A 1 287 ? -2.952 -4.057 28.165 1.00 80.56 287 ASN A CA 1
ATOM 2271 C C . ASN A 1 287 ? -4.303 -4.770 28.004 1.00 80.56 287 ASN A C 1
ATOM 2273 O O . ASN A 1 287 ? -5.361 -4.150 28.115 1.00 80.56 287 ASN A O 1
ATOM 2277 N N . ALA A 1 288 ? -4.267 -6.091 27.807 1.00 76.81 288 ALA A N 1
ATOM 2278 C CA . ALA A 1 288 ? -5.442 -6.940 27.576 1.00 76.81 288 ALA A CA 1
ATOM 2279 C C . ALA A 1 288 ? -6.589 -6.758 28.596 1.00 76.81 288 ALA A C 1
ATOM 2281 O O . ALA A 1 288 ? -7.759 -6.876 28.238 1.00 76.81 288 ALA A O 1
ATOM 2282 N N . ASP A 1 289 ? -6.258 -6.463 29.855 1.00 80.50 289 ASP A N 1
ATOM 2283 C CA . ASP A 1 289 ? -7.198 -6.306 30.971 1.00 80.50 289 ASP A CA 1
ATOM 2284 C C . ASP A 1 289 ? -7.553 -4.843 31.298 1.00 80.50 289 ASP A C 1
ATOM 2286 O O . ASP A 1 289 ? -8.257 -4.593 32.274 1.00 80.50 289 ASP A O 1
ATOM 2290 N N . PHE A 1 290 ? -7.073 -3.883 30.499 1.00 84.12 290 PHE A N 1
ATOM 2291 C CA . PHE A 1 290 ? -7.222 -2.436 30.702 1.00 84.12 290 PHE A CA 1
ATOM 2292 C C . PHE A 1 290 ? -6.674 -1.903 32.041 1.00 84.12 290 PHE A C 1
ATOM 2294 O O . PHE A 1 290 ? -6.916 -0.750 32.388 1.00 84.12 290 PHE A O 1
ATOM 2301 N N . SER A 1 291 ? -5.904 -2.702 32.790 1.00 84.00 291 SER A N 1
ATOM 2302 C CA . SER A 1 291 ? -5.434 -2.350 34.141 1.00 84.00 291 SER A CA 1
ATOM 2303 C C . SER A 1 291 ? -4.455 -1.175 34.184 1.00 84.00 291 SER A C 1
ATOM 2305 O O . SER A 1 291 ? -4.257 -0.574 35.236 1.00 84.00 291 SER A O 1
ATOM 2307 N N . ASN A 1 292 ? -3.819 -0.862 33.054 1.00 82.88 292 ASN A N 1
ATOM 2308 C CA . ASN A 1 292 ? -2.862 0.231 32.922 1.00 82.88 292 ASN A CA 1
ATOM 2309 C C . ASN A 1 292 ? -3.480 1.527 32.385 1.00 82.88 292 ASN A C 1
ATOM 2311 O O . ASN A 1 292 ? -2.733 2.456 32.084 1.00 82.88 292 ASN A O 1
ATOM 2315 N N . HIS A 1 293 ? -4.804 1.578 32.233 1.00 78.75 293 HIS A N 1
ATOM 2316 C CA . HIS A 1 293 ? -5.513 2.810 31.925 1.00 78.75 293 HIS A CA 1
ATOM 2317 C C . HIS A 1 293 ? -5.874 3.533 33.221 1.00 78.75 293 HIS A C 1
ATOM 2319 O O . HIS A 1 293 ? -6.474 2.932 34.113 1.00 78.75 293 HIS A O 1
ATOM 2325 N N . ASP A 1 294 ? -5.525 4.813 33.320 1.00 75.38 294 ASP A N 1
ATOM 2326 C CA . ASP A 1 294 ? -5.969 5.652 34.428 1.00 75.38 294 ASP A CA 1
ATOM 2327 C C . ASP A 1 294 ? -7.413 6.097 34.163 1.00 75.38 294 ASP A C 1
ATOM 2329 O O . ASP A 1 294 ? -7.690 6.829 33.214 1.00 75.38 294 ASP A O 1
ATOM 2333 N N . PHE A 1 295 ? -8.358 5.580 34.945 1.00 68.19 295 PHE A N 1
ATOM 2334 C CA . PHE A 1 295 ? -9.772 5.948 34.843 1.00 68.19 295 PHE A CA 1
ATOM 2335 C C . PHE A 1 295 ? -10.109 7.204 35.667 1.00 68.19 295 PHE A C 1
ATOM 2337 O O . PHE A 1 295 ? -11.209 7.734 35.522 1.00 68.19 295 PHE A O 1
ATOM 2344 N N . ASP A 1 296 ? -9.173 7.702 36.486 1.00 58.91 296 ASP A N 1
ATOM 2345 C CA . ASP A 1 296 ? -9.427 8.734 37.496 1.00 58.91 296 ASP A CA 1
ATOM 2346 C C . ASP A 1 296 ? -9.054 10.160 37.024 1.00 58.91 296 ASP A C 1
ATOM 2348 O O . ASP A 1 296 ? -9.351 11.138 37.717 1.00 58.91 296 ASP A O 1
ATOM 2352 N N . GLU A 1 297 ? -8.450 10.330 35.837 1.00 54.06 297 GLU A N 1
ATOM 2353 C CA . GLU A 1 297 ? -8.118 11.665 35.295 1.00 54.06 297 GLU A CA 1
ATOM 2354 C C . GLU A 1 297 ? -9.360 12.482 34.875 1.00 54.06 297 GLU A C 1
ATOM 2356 O O . GLU A 1 297 ? -9.327 13.714 34.929 1.00 54.06 297 GLU A O 1
ATOM 2361 N N . GLU A 1 298 ? -10.483 11.843 34.522 1.00 46.72 298 GLU A N 1
ATOM 2362 C CA . GLU A 1 298 ? -11.721 12.547 34.134 1.00 46.72 298 GLU A CA 1
ATOM 2363 C C . GLU A 1 298 ? -12.615 12.942 35.328 1.00 46.72 298 GLU A C 1
ATOM 2365 O O . GLU A 1 298 ? -13.438 13.852 35.202 1.00 46.72 298 GLU A O 1
ATOM 2370 N N . GLU A 1 299 ? -12.441 12.342 36.512 1.00 41.31 299 GLU A N 1
ATOM 2371 C CA . GLU A 1 299 ? -13.318 12.598 37.670 1.00 41.31 299 GLU A CA 1
ATOM 2372 C C . GLU A 1 299 ? -12.981 13.908 38.420 1.00 41.31 299 GLU A C 1
ATOM 2374 O O . GLU A 1 299 ? -13.734 14.353 39.284 1.00 41.31 299 GLU A O 1
ATOM 2379 N N . GLN A 1 300 ? -11.884 14.588 38.059 1.00 36.59 300 GLN A N 1
ATOM 2380 C CA . GLN A 1 300 ? -11.489 15.879 38.650 1.00 36.59 300 GLN A CA 1
ATOM 2381 C C . GLN A 1 300 ? -11.924 17.113 37.838 1.00 36.59 300 GLN A C 1
ATOM 2383 O O . GLN A 1 300 ? -11.662 18.241 38.263 1.00 36.59 300 GLN A O 1
ATOM 2388 N N . ALA A 1 301 ? -12.598 16.930 36.696 1.00 39.94 301 ALA A N 1
ATOM 2389 C CA . ALA A 1 301 ? -13.051 18.027 35.831 1.00 39.94 301 ALA A CA 1
ATOM 2390 C C . ALA A 1 301 ? -14.587 18.177 35.729 1.00 39.94 301 ALA A C 1
ATOM 2392 O O . ALA A 1 301 ? -15.058 18.984 34.922 1.00 39.94 301 ALA A O 1
ATOM 2393 N N . GLY A 1 302 ? -15.354 17.430 36.534 1.00 37.25 302 GLY A N 1
ATOM 2394 C CA . GLY A 1 302 ? -16.822 17.501 36.622 1.00 37.25 302 GLY A CA 1
ATOM 2395 C C . GLY A 1 302 ? -17.340 18.397 37.740 1.00 37.25 302 GLY A C 1
ATOM 2396 O O . GLY A 1 302 ? -16.864 18.243 38.886 1.00 37.25 302 GLY A O 1
#

Organism: Sporisorium reilianum (strain SRZ2) (NCBI:txid999809)

pLDDT: mean 85.04, std 15.44, range [36.59, 98.25]

Sequence (302 aa):
MSSSAKKEAILRQFRQLTNATPQDAHRILKAHGYRIEPATDAFFNDEQAQVNASASSSTLDKKTEREVKERLNALFDRFRDAGAADDDDDDEEESGPAQPEDPDTISIGGALKMCEALQVSPEDVVFLPLSFYLKSPSIGTFTRTDYVNGWKMLDLSDTIDKQKKTLDKLRQELLENKPLRLERIAEEKSNPATAASANKGLYEKVYEYTYGFARREGQKSLALENALAFWDLVLPASPTFDSDGNGGKFTQQQLDLWKQFLTQQTGGRAVSKDTWTQFLDFTKEINADFSNHDFDEEEQAG